Protein AF-0000000087769713 (afdb_homodimer)

Radius of gyration: 34.56 Å; Cα contacts (8 Å, |Δi|>4): 284; chains: 2; bounding box: 115×114×80 Å

pLDDT: mean 79.77, std 23.91, range [32.97, 98.88]

InterPro domains:
  IPR003613 U-box domain [PF04564] (42-109)
  IPR003613 U-box domain [PS51698] (38-117)
  IPR003613 U-box domain [SM00504] (42-110)
  IPR013083 Zinc finger, RING/FYVE/PHD-type [G3DSA:3.30.40.10] (34-114)
  IPR052085 WD repeat, SAM and U-box domain-containing [PTHR46573] (36-109)

Secondary structure (DSSP, 8-state):
------------------------------S-TTS-HHHHHTTB-TTT-SB-SSEEE-TTS-EEEHHHHHHHHHHHHHTT---B-TTT-PBPS----EE-HHHHHHHHHHHHTT---/------------------------------S-TTS-HHHHHTTB-TTT-SB-SSEEE-TTS-EEEHHHHHHHHHHHHHTT---B-TTT-PBPS----EE-HHHHHHHHHHHHTT---

Sequence (234 aa):
MPTTPGLRPVSRPAAAGSSGAAPPASSSSGPPAGLDPALLESLLCPITAEPMQDPVVAADGMTYERAAIEGWIARQRAAGQAPSSPLTGAPLASAVLHPSHLVRSMVASLQAAGLLRMPTTPGLRPVSRPAAAGSSGAAPPASSSSGPPAGLDPALLESLLCPITAEPMQDPVVAADGMTYERAAIEGWIARQRAAGQAPSSPLTGAPLASAVLHPSHLVRSMVASLQAAGLLR

Structure (mmCIF, N/CA/C/O backbone):
data_AF-0000000087769713-model_v1
#
loop_
_entity.id
_entity.type
_entity.pdbx_description
1 polymer 'Voltage-gated ion channel superfamily'
#
loop_
_atom_site.group_PDB
_atom_site.id
_atom_site.type_symbol
_atom_site.label_atom_id
_atom_site.label_alt_id
_atom_site.label_comp_id
_atom_site.label_asym_id
_atom_site.label_entity_id
_atom_site.label_seq_id
_atom_site.pdbx_PDB_ins_code
_atom_site.Cartn_x
_atom_site.Cartn_y
_atom_site.Cartn_z
_atom_site.occupancy
_atom_site.B_iso_or_equiv
_atom_site.auth_seq_id
_atom_site.auth_comp_id
_atom_site.auth_asym_id
_atom_site.auth_atom_id
_atom_site.pdbx_PDB_model_num
ATOM 1 N N . MET A 1 1 ? -73.062 17.766 66.688 1 39.06 1 MET A N 1
ATOM 2 C CA . MET A 1 1 ? -72.562 16.922 65.625 1 39.06 1 MET A CA 1
ATOM 3 C C . MET A 1 1 ? -71.438 17.609 64.812 1 39.06 1 MET A C 1
ATOM 5 O O . MET A 1 1 ? -71.625 18.609 64.188 1 39.06 1 MET A O 1
ATOM 9 N N . PRO A 1 2 ? -70.125 17.578 65.438 1 49.97 2 PRO A N 1
ATOM 10 C CA . PRO A 1 2 ? -69 18.406 65 1 49.97 2 PRO A CA 1
ATOM 11 C C . PRO A 1 2 ? -68.562 18.141 63.594 1 49.97 2 PRO A C 1
ATOM 13 O O . PRO A 1 2 ? -68.625 17 63.125 1 49.97 2 PRO A O 1
ATOM 16 N N . THR A 1 3 ? -68.938 19.078 62.656 1 47.69 3 THR A N 1
ATOM 17 C CA . THR A 1 3 ? -68.562 19.062 61.25 1 47.69 3 THR A CA 1
ATOM 18 C C . THR A 1 3 ? -67.062 18.844 61.062 1 47.69 3 THR A C 1
ATOM 20 O O . THR A 1 3 ? -66.25 19.469 61.781 1 47.69 3 THR A O 1
ATOM 23 N N . THR A 1 4 ? -66.688 17.609 60.719 1 51.38 4 THR A N 1
ATOM 24 C CA . THR A 1 4 ? -65.375 17.062 60.438 1 51.38 4 THR A CA 1
ATOM 25 C C . THR A 1 4 ? -64.625 17.938 59.406 1 51.38 4 THR A C 1
ATOM 27 O O . THR A 1 4 ? -65.125 18.188 58.312 1 51.38 4 THR A O 1
ATOM 30 N N . PRO A 1 5 ? -63.781 18.797 59.938 1 49.5 5 PRO A N 1
ATOM 31 C CA . PRO A 1 5 ? -63.094 19.703 59.031 1 49.5 5 PRO A CA 1
ATOM 32 C C . PRO A 1 5 ? -62.5 18.984 57.812 1 49.5 5 PRO A C 1
ATOM 34 O O . PRO A 1 5 ? -62.156 17.797 57.906 1 49.5 5 PRO A O 1
ATOM 37 N N . GLY A 1 6 ? -62.969 19.219 56.531 1 39.97 6 GLY A N 1
ATOM 38 C CA . GLY A 1 6 ? -62.594 18.703 55.25 1 39.97 6 GLY A CA 1
ATOM 39 C C . GLY A 1 6 ? -61.094 18.781 54.969 1 39.97 6 GLY A C 1
ATOM 40 O O . GLY A 1 6 ? -60.438 19.703 55.438 1 39.97 6 GLY A O 1
ATOM 41 N N . LEU A 1 7 ? -60.438 17.609 54.812 1 47.53 7 LEU A N 1
ATOM 42 C CA . LEU A 1 7 ? -59.031 17.391 54.5 1 47.53 7 LEU A CA 1
ATOM 43 C C . LEU A 1 7 ? -58.625 18.188 53.25 1 47.53 7 LEU A C 1
ATOM 45 O O . LEU A 1 7 ? -59.25 18.031 52.188 1 47.53 7 LEU A O 1
ATOM 49 N N . ARG A 1 8 ? -58.219 19.469 53.5 1 45.22 8 ARG A N 1
ATOM 50 C CA . ARG A 1 8 ? -57.75 20.25 52.344 1 45.22 8 ARG A CA 1
ATOM 51 C C . ARG A 1 8 ? -56.719 19.453 51.531 1 45.22 8 ARG A C 1
ATOM 53 O O . ARG A 1 8 ? -55.781 18.906 52.094 1 45.22 8 ARG A O 1
ATOM 60 N N . PRO A 1 9 ? -56.969 19.094 50.25 1 46.56 9 PRO A N 1
ATOM 61 C CA . PRO A 1 9 ? -56.062 18.328 49.375 1 46.56 9 PRO A CA 1
ATOM 62 C C . PRO A 1 9 ? -54.656 18.953 49.312 1 46.56 9 PRO A C 1
ATOM 64 O O . PRO A 1 9 ? -54.531 20.188 49.281 1 46.56 9 PRO A O 1
ATOM 67 N N . VAL A 1 10 ? -53.625 18.297 49.906 1 44.31 10 VAL A N 1
ATOM 68 C CA . VAL A 1 10 ? -52.219 18.656 49.875 1 44.31 10 VAL A CA 1
ATOM 69 C C . VAL A 1 10 ? -51.75 18.828 48.438 1 44.31 10 VAL A C 1
ATOM 71 O O . VAL A 1 10 ? -52 17.953 47.594 1 44.31 10 VAL A O 1
ATOM 74 N N . SER A 1 11 ? -51.781 20.078 47.906 1 41.56 11 SER A N 1
ATOM 75 C CA . SER A 1 11 ? -51.281 20.391 46.594 1 41.56 11 SER A CA 1
ATOM 76 C C . SER A 1 11 ? -49.906 19.75 46.375 1 41.56 11 SER A C 1
ATOM 78 O O . SER A 1 11 ? -49.031 19.781 47.281 1 41.56 11 SER A O 1
ATOM 80 N N . ARG A 1 12 ? -49.844 18.688 45.531 1 45.66 12 ARG A N 1
ATOM 8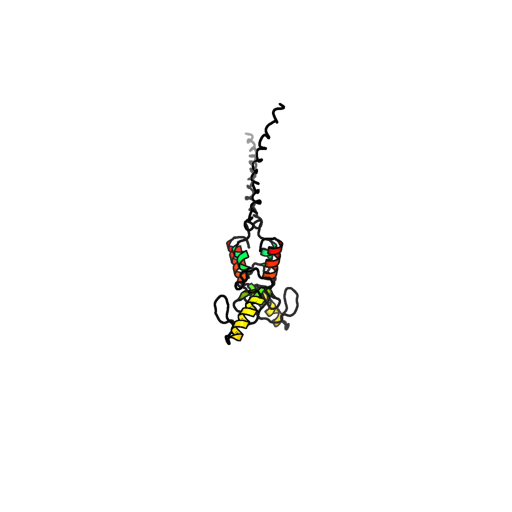1 C CA . ARG A 1 12 ? -48.594 18.031 45.094 1 45.66 12 ARG A CA 1
ATOM 82 C C . ARG A 1 12 ? -47.562 19.047 44.625 1 45.66 12 ARG A C 1
ATOM 84 O O . ARG A 1 12 ? -47.875 19.891 43.781 1 45.66 12 ARG A O 1
ATOM 91 N N . PRO A 1 13 ? -46.406 19.203 45.344 1 44.25 13 PRO A N 1
ATOM 92 C CA . PRO A 1 13 ? -45.344 20.109 44.906 1 44.25 13 PRO A CA 1
ATOM 93 C C . PRO A 1 13 ? -44.938 19.875 43.438 1 44.25 13 PRO A C 1
ATOM 95 O O . PRO A 1 13 ? -45.062 18.75 42.938 1 44.25 13 PRO A O 1
ATOM 98 N N . ALA A 1 14 ? -44.938 20.938 42.594 1 40.56 14 ALA A N 1
ATOM 99 C CA . ALA A 1 14 ? -44.469 21.016 41.188 1 40.56 14 ALA A CA 1
ATOM 100 C C . ALA A 1 14 ? -43.094 20.406 41.062 1 40.56 14 ALA A C 1
ATOM 102 O O . ALA A 1 14 ? -42.219 20.562 41.938 1 40.56 14 ALA A O 1
ATOM 103 N N . ALA A 1 15 ? -42.938 19.266 40.375 1 37.09 15 ALA A N 1
ATOM 104 C CA . ALA A 1 15 ? -41.688 18.594 39.969 1 37.09 15 ALA A CA 1
ATOM 105 C C . ALA A 1 15 ? -40.719 19.562 39.281 1 37.09 15 ALA A C 1
ATOM 107 O O . ALA A 1 15 ? -41.125 20.281 38.375 1 37.09 15 ALA A O 1
ATOM 108 N N . ALA A 1 16 ? -39.781 20.172 40.062 1 38.41 16 ALA A N 1
ATOM 109 C CA . ALA A 1 16 ? -38.688 20.938 39.469 1 38.41 16 ALA A CA 1
ATOM 110 C C . ALA A 1 16 ? -38 20.125 38.375 1 38.41 16 ALA A C 1
ATOM 112 O O . ALA A 1 16 ? -37.781 18.922 38.531 1 38.41 16 ALA A O 1
ATOM 113 N N . GLY A 1 17 ? -38.281 20.312 37.062 1 33.81 17 GLY A N 1
ATOM 114 C CA . GLY A 1 17 ? -37.625 19.812 35.844 1 33.81 17 GLY A CA 1
ATOM 115 C C . GLY A 1 17 ? -36.125 19.953 35.875 1 33.81 17 GLY A C 1
ATOM 116 O O . GLY A 1 17 ? -35.594 21 36.219 1 33.81 17 GLY A O 1
ATOM 117 N N . SER A 1 18 ? -35.312 18.953 36.281 1 35.38 18 SER A N 1
ATOM 118 C CA . SER A 1 18 ? -33.875 18.875 36.188 1 35.38 18 SER A CA 1
ATOM 119 C C . SER A 1 18 ? -33.375 19.281 34.812 1 35.38 18 SER A C 1
ATOM 121 O O . SER A 1 18 ? -33.844 18.734 33.781 1 35.38 18 SER A O 1
ATOM 123 N N . SER A 1 19 ? -33.062 20.578 34.562 1 37.97 19 SER A N 1
ATOM 124 C CA . SER A 1 19 ? -32.312 20.938 33.344 1 37.97 19 SER A CA 1
ATOM 125 C C . SER A 1 19 ? -31.109 20.031 33.156 1 37.97 19 SER A C 1
ATOM 127 O O . SER A 1 19 ? -30.188 20.016 33.969 1 37.97 19 SER A O 1
ATOM 129 N N . GLY A 1 20 ? -31.219 18.781 32.75 1 36.84 20 GLY A N 1
ATOM 130 C CA . GLY A 1 20 ? -30.078 17.984 32.375 1 36.84 20 GLY A CA 1
ATOM 131 C C . GLY A 1 20 ? -29.062 18.734 31.516 1 36.84 20 GLY A C 1
ATOM 132 O O . GLY A 1 20 ? -29.438 19.359 30.516 1 36.84 20 GLY A O 1
ATO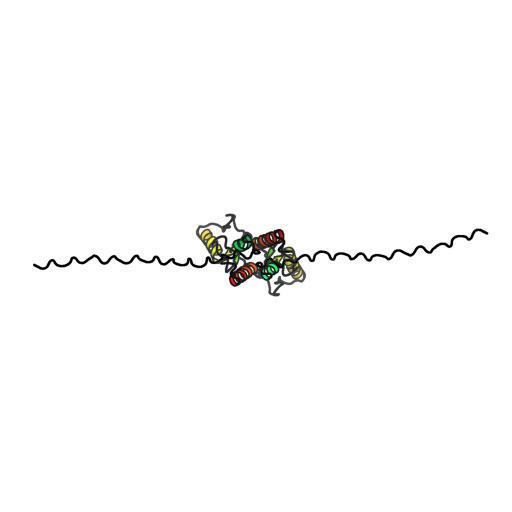M 133 N N . ALA A 1 21 ? -27.953 19.344 32.062 1 39.72 21 ALA A N 1
ATOM 134 C CA . ALA A 1 21 ? -26.812 19.891 31.328 1 39.72 21 ALA A CA 1
ATOM 135 C C . ALA A 1 21 ? -26.438 18.969 30.156 1 39.72 21 ALA A C 1
ATOM 137 O O . ALA A 1 21 ? -26.422 17.75 30.312 1 39.72 21 ALA A O 1
ATOM 138 N N . ALA A 1 22 ? -26.828 19.344 28.875 1 45.12 22 ALA A N 1
ATOM 139 C CA . ALA A 1 22 ? -26.391 18.625 27.688 1 45.12 22 ALA A CA 1
ATOM 140 C C . ALA A 1 22 ? -24.906 18.297 27.766 1 45.12 22 ALA A C 1
ATOM 142 O O . ALA A 1 22 ? -24.141 19.016 28.375 1 45.12 22 ALA A O 1
ATOM 143 N N . PRO A 1 23 ? -24.484 17.016 27.797 1 45.88 23 PRO A N 1
ATOM 144 C CA . PRO A 1 23 ? -23.062 16.719 27.797 1 45.88 23 PRO A CA 1
ATOM 145 C C . PRO A 1 23 ? -22.281 17.625 26.828 1 45.88 23 PRO A C 1
ATOM 147 O O . PRO A 1 23 ? -22.844 18.156 25.875 1 45.88 23 PRO A O 1
ATOM 150 N N . PRO A 1 24 ? -21.156 18.172 27.281 1 41.12 24 PRO A N 1
ATOM 151 C CA . PRO A 1 24 ? -20.375 18.984 26.359 1 41.12 24 PRO A CA 1
ATOM 152 C C . PRO A 1 24 ? -20.25 18.328 24.984 1 41.12 24 PRO A C 1
ATOM 154 O O . PRO A 1 24 ? -20.281 17.109 24.859 1 41.12 24 PRO A O 1
ATOM 157 N N . ALA A 1 25 ? -20.75 18.922 23.906 1 39.75 25 ALA A N 1
ATOM 158 C CA . ALA A 1 25 ? -20.516 18.5 22.531 1 39.75 25 ALA A CA 1
ATOM 159 C C . ALA A 1 25 ? -19.062 18.094 22.328 1 39.75 25 ALA A C 1
ATOM 161 O O . ALA A 1 25 ? -18.141 18.781 22.781 1 39.75 25 ALA A O 1
ATOM 162 N N . SER A 1 26 ? -18.688 16.812 22.422 1 40.09 26 SER A N 1
ATOM 163 C CA . SER A 1 26 ? -17.391 16.391 21.906 1 40.09 26 SER A CA 1
ATOM 164 C C . SER A 1 26 ? -17 17.172 20.656 1 40.09 26 SER A C 1
ATOM 166 O O . SER A 1 26 ? -17.766 17.234 19.688 1 40.09 26 SER A O 1
ATOM 168 N N . SER A 1 27 ? -16.391 18.25 20.828 1 37.28 27 SER A N 1
ATOM 169 C CA . SER A 1 27 ? -15.789 18.891 19.656 1 37.28 27 SER A CA 1
ATOM 170 C C . SER A 1 27 ? -15.289 17.859 18.656 1 37.28 27 SER A C 1
ATOM 172 O O . SER A 1 27 ? -14.398 17.062 18.953 1 37.28 27 SER A O 1
ATOM 174 N N . SER A 1 28 ? -16.172 17.25 17.922 1 39.88 28 SER A N 1
ATOM 175 C CA . SER A 1 28 ? -15.617 16.578 16.75 1 39.88 28 SER A CA 1
ATOM 176 C C . SER A 1 28 ? -14.422 17.328 16.188 1 39.88 28 SER A C 1
ATOM 178 O O . SER A 1 28 ? -14.586 18.375 15.547 1 39.88 28 SER A O 1
ATOM 180 N N . SER A 1 29 ? -13.445 17.562 16.969 1 38.97 29 SER A N 1
ATOM 181 C CA . SER A 1 29 ? -12.281 18.109 16.281 1 38.97 29 SER A CA 1
ATOM 182 C C . SER A 1 29 ? -12.156 17.531 14.875 1 38.97 29 SER A C 1
ATOM 184 O O . SER A 1 29 ? -12.156 16.312 14.695 1 38.97 29 SER A O 1
ATOM 186 N N . GLY A 1 30 ? -12.852 18.031 13.898 1 42.62 30 GLY A N 1
ATOM 187 C CA . GLY A 1 30 ? -12.547 17.672 12.531 1 42.62 30 GLY A CA 1
ATOM 188 C C . GLY A 1 30 ? -11.117 17.203 12.344 1 42.62 30 GLY A C 1
ATOM 189 O O . GLY A 1 30 ? -10.305 17.281 13.266 1 42.62 30 GLY A O 1
ATOM 190 N N . PRO A 1 31 ? -10.938 16.125 11.484 1 48.88 31 PRO A N 1
ATOM 191 C CA . PRO A 1 31 ? -9.547 15.719 11.273 1 48.88 31 PRO A CA 1
ATOM 192 C C . PRO A 1 31 ? -8.578 16.906 11.328 1 48.88 31 PRO A C 1
ATOM 194 O O . PRO A 1 31 ? -8.977 18.047 11.078 1 48.88 31 PRO A O 1
ATOM 197 N N . PRO A 1 32 ? -7.672 16.734 12.125 1 48.84 32 PRO A N 1
ATOM 198 C CA . PRO A 1 32 ? -6.746 17.859 12.094 1 48.84 32 PRO A CA 1
ATOM 199 C C . PRO A 1 32 ? -6.664 18.516 10.711 1 48.84 32 PRO A C 1
ATOM 201 O O . PRO A 1 32 ? -6.891 17.859 9.695 1 48.84 32 PRO A O 1
ATOM 204 N N . ALA A 1 33 ? -6.957 19.781 10.703 1 51.91 33 ALA A N 1
ATOM 205 C CA . ALA A 1 33 ? -7.047 20.656 9.539 1 51.91 33 ALA A CA 1
ATOM 206 C C . ALA A 1 33 ? -6.203 20.125 8.383 1 51.91 33 ALA A C 1
ATOM 208 O O . ALA A 1 33 ? -6.508 20.391 7.215 1 51.91 33 ALA A O 1
ATOM 209 N N . GLY A 1 34 ? -5.188 19.141 8.672 1 55.91 34 GLY A N 1
ATOM 210 C CA . GLY A 1 34 ? -4.285 18.844 7.57 1 55.91 34 GLY A CA 1
ATOM 211 C C . GLY A 1 34 ? -4.469 17.453 7 1 55.91 34 GLY A C 1
ATOM 212 O O . GLY A 1 34 ? -3.908 17.125 5.949 1 55.91 34 GLY A O 1
ATOM 213 N N . LEU A 1 35 ? -5.254 16.656 7.73 1 68.06 35 LEU A N 1
ATOM 214 C CA . LEU A 1 35 ? -5.375 15.336 7.125 1 68.06 35 LEU A CA 1
ATOM 215 C C . LEU A 1 35 ? -6.566 15.273 6.176 1 68.06 35 LEU A C 1
ATOM 217 O O . LEU A 1 35 ? -7.684 15.648 6.551 1 68.06 35 LEU A O 1
ATOM 221 N N . ASP A 1 36 ? -6.277 15.125 5.004 1 74.25 36 ASP A N 1
ATOM 222 C CA . ASP A 1 36 ? -7.309 15.008 3.982 1 74.25 36 ASP A CA 1
ATOM 223 C C . ASP A 1 36 ? -8.25 13.844 4.289 1 74.25 36 ASP A C 1
ATOM 225 O O . ASP A 1 36 ? -7.805 12.703 4.461 1 74.25 36 ASP A O 1
ATOM 229 N N . PRO A 1 37 ? -9.398 14.156 4.594 1 81.12 37 PRO A N 1
ATOM 230 C CA . PRO A 1 37 ? -10.383 13.102 4.836 1 81.12 37 PRO A CA 1
ATOM 231 C C . PRO A 1 37 ? -10.336 12 3.779 1 81.12 37 PRO A C 1
ATOM 233 O O . PRO A 1 37 ? -10.602 10.828 4.086 1 81.12 37 PRO A O 1
ATOM 236 N N . ALA A 1 38 ? -10.078 12.391 2.631 1 84.06 38 ALA A N 1
ATOM 237 C CA . ALA A 1 38 ? -9.984 11.406 1.554 1 84.06 38 ALA A CA 1
ATOM 238 C C . ALA A 1 38 ? -8.867 10.406 1.817 1 84.06 38 ALA A C 1
ATOM 240 O O . ALA A 1 38 ? -8.992 9.227 1.474 1 84.06 38 ALA A O 1
ATOM 241 N N . LEU A 1 39 ? -7.855 10.828 2.418 1 85 39 LEU A N 1
ATOM 242 C CA . LEU A 1 39 ? -6.75 9.938 2.758 1 85 39 LEU A CA 1
ATOM 243 C C . LEU A 1 39 ? -7.172 8.922 3.814 1 85 39 LEU A C 1
ATOM 245 O O . LEU A 1 39 ? -6.883 7.734 3.688 1 85 39 LEU A O 1
ATOM 249 N N . LEU A 1 40 ? -7.879 9.359 4.793 1 89.56 40 LEU A N 1
ATOM 250 C CA . LEU A 1 40 ? -8.344 8.461 5.84 1 89.56 40 LEU A CA 1
ATOM 251 C C . LEU A 1 40 ? -9.312 7.422 5.277 1 89.56 40 LEU A C 1
ATOM 253 O O . LEU A 1 40 ? -9.242 6.242 5.633 1 89.56 40 LEU A O 1
ATOM 257 N N . GLU A 1 41 ? -10.156 7.855 4.422 1 92.25 41 GLU A N 1
ATOM 258 C CA . GLU A 1 41 ? -11.117 6.957 3.799 1 92.25 41 GLU A CA 1
ATOM 259 C C . GLU A 1 41 ? -10.422 5.887 2.967 1 92.25 41 GLU A C 1
ATOM 261 O O . GLU A 1 41 ? -10.898 4.754 2.871 1 92.25 41 GLU A O 1
ATOM 266 N N . SER A 1 42 ? -9.328 6.27 2.367 1 93.56 42 SER A N 1
ATOM 267 C CA . SER A 1 42 ? -8.602 5.34 1.511 1 93.56 42 SER A CA 1
ATOM 268 C C . SER A 1 42 ? -8.016 4.184 2.318 1 93.56 42 SER A C 1
ATOM 270 O O . SER A 1 42 ? -7.633 3.156 1.754 1 93.56 42 SER A O 1
ATOM 272 N N . LEU A 1 43 ? -8.039 4.379 3.646 1 95.88 43 LEU A N 1
ATOM 273 C CA . LEU A 1 43 ? -7.461 3.359 4.508 1 95.88 43 LEU A CA 1
ATOM 274 C C . LEU A 1 43 ? -8.531 2.379 4.988 1 95.88 43 LEU A C 1
ATOM 276 O O . LEU A 1 43 ? -8.227 1.441 5.73 1 95.88 43 LEU A O 1
ATOM 280 N N . LEU A 1 44 ? -9.734 2.58 4.5 1 97.75 44 LEU A N 1
ATOM 281 C CA . LEU A 1 44 ? -10.828 1.663 4.797 1 97.75 44 LEU A CA 1
ATOM 282 C C . LEU A 1 44 ? -10.922 0.566 3.74 1 97.75 44 LEU A C 1
ATOM 284 O O . LEU A 1 44 ? -10.766 0.832 2.547 1 97.75 44 LEU A O 1
ATOM 288 N N . CYS A 1 45 ? -11.133 -0.623 4.227 1 98.44 45 CYS A N 1
ATOM 289 C CA . CYS A 1 45 ? -11.32 -1.755 3.322 1 98.44 45 CYS A CA 1
ATOM 290 C C . CYS A 1 45 ? -12.562 -1.571 2.461 1 98.44 45 CYS A C 1
ATOM 292 O O . CYS A 1 45 ? -13.656 -1.357 2.982 1 98.44 45 CYS A O 1
ATOM 294 N N . PRO A 1 46 ? -12.352 -1.675 1.128 1 97.62 46 PRO A N 1
ATOM 295 C CA . PRO A 1 46 ? -13.508 -1.489 0.245 1 97.62 46 PRO A CA 1
ATOM 296 C C . PRO A 1 46 ? -14.609 -2.523 0.482 1 97.62 46 PRO A C 1
ATOM 298 O O . PRO A 1 46 ? -15.766 -2.295 0.116 1 97.62 46 PRO A O 1
ATOM 301 N N . ILE A 1 47 ? -14.305 -3.662 1.035 1 98.25 47 ILE A N 1
ATOM 302 C CA . ILE A 1 47 ? -15.281 -4.711 1.288 1 98.25 47 ILE A CA 1
ATOM 303 C C . ILE A 1 47 ? -15.969 -4.465 2.629 1 98.25 47 ILE A C 1
ATOM 305 O O . ILE A 1 47 ? -17.203 -4.527 2.723 1 98.25 47 ILE A O 1
ATOM 309 N N . THR A 1 48 ? -15.297 -4.133 3.701 1 98.31 48 THR A N 1
ATOM 310 C CA . THR A 1 48 ? -15.844 -4.082 5.051 1 98.31 48 THR A CA 1
ATOM 311 C C . THR A 1 48 ? -16.156 -2.643 5.453 1 98.31 48 THR A C 1
ATOM 313 O O . THR A 1 48 ? -16.859 -2.406 6.441 1 98.31 48 THR A O 1
ATOM 316 N N . ALA A 1 49 ? -15.539 -1.668 4.828 1 97.75 49 ALA A N 1
ATOM 317 C CA . ALA A 1 49 ? -15.648 -0.243 5.129 1 97.75 49 ALA A CA 1
ATOM 318 C C . ALA A 1 49 ? -15.047 0.081 6.492 1 97.75 49 ALA A C 1
ATOM 320 O O . ALA A 1 49 ? -15.445 1.048 7.145 1 97.75 49 ALA A O 1
ATOM 321 N N . GLU A 1 50 ? -14.109 -0.725 6.941 1 98.06 50 GLU A N 1
ATOM 322 C CA . GLU A 1 50 ? -13.383 -0.529 8.195 1 98.06 50 GLU A CA 1
ATOM 323 C C . GLU A 1 50 ? -11.883 -0.374 7.945 1 98.06 50 GLU A C 1
ATOM 325 O O . GLU A 1 50 ? -11.375 -0.796 6.902 1 98.06 50 GLU A O 1
ATOM 330 N N . PRO A 1 51 ? -11.164 0.295 8.883 1 98.06 51 PRO A N 1
ATOM 331 C CA . PRO A 1 51 ? -9.711 0.386 8.727 1 98.06 51 PRO A CA 1
ATOM 332 C C . PRO A 1 51 ? -9.047 -0.981 8.594 1 98.06 51 PRO A C 1
ATOM 334 O O . PRO A 1 51 ? -9.398 -1.917 9.312 1 98.06 51 PRO A O 1
ATOM 337 N N . MET A 1 52 ? -8.102 -1.04 7.691 1 98.38 52 MET A N 1
ATOM 338 C CA . MET A 1 52 ? -7.469 -2.326 7.41 1 98.38 52 MET A CA 1
ATOM 339 C C . MET A 1 52 ? -6.395 -2.643 8.445 1 98.38 52 MET A C 1
ATOM 341 O O . MET A 1 52 ? -5.383 -1.943 8.531 1 98.38 52 MET A O 1
ATOM 345 N N . GLN A 1 53 ? -6.559 -3.756 9.188 1 98.31 53 GLN A N 1
ATOM 346 C CA . GLN A 1 53 ? -5.598 -4.164 10.203 1 98.31 53 GLN A CA 1
ATOM 347 C C . GLN A 1 53 ? -4.523 -5.074 9.617 1 98.31 53 GLN A C 1
ATOM 349 O O . GLN A 1 53 ? -3.387 -5.082 10.086 1 98.31 53 GLN A O 1
ATOM 354 N N . ASP A 1 54 ? -4.891 -5.848 8.672 1 98.69 54 ASP A N 1
ATOM 355 C CA . ASP A 1 54 ? -3.992 -6.723 7.926 1 98.69 54 ASP A CA 1
ATOM 356 C C . ASP A 1 54 ? -4.145 -6.512 6.422 1 98.69 54 ASP A C 1
ATOM 358 O O . ASP A 1 54 ? -4.648 -7.387 5.715 1 98.69 54 ASP A O 1
ATOM 362 N N . PRO A 1 55 ? -3.652 -5.34 5.957 1 98.56 55 PRO A N 1
ATOM 363 C CA . PRO A 1 55 ? -3.85 -4.977 4.551 1 98.56 55 PRO A CA 1
ATOM 364 C C . PRO A 1 55 ? -3.033 -5.848 3.598 1 98.56 55 PRO A C 1
ATOM 366 O O . PRO A 1 55 ? -1.872 -6.156 3.877 1 98.56 55 PRO A O 1
ATOM 369 N N . VAL A 1 56 ? -3.691 -6.207 2.494 1 98.25 56 VAL A N 1
ATOM 370 C CA . VAL A 1 56 ? -3.037 -6.945 1.418 1 98.25 56 VAL A CA 1
ATOM 371 C C . VAL A 1 56 ? -3.398 -6.324 0.071 1 98.25 56 VAL A C 1
ATOM 373 O O . VAL A 1 56 ? -4.465 -5.727 -0.079 1 98.25 56 VAL A O 1
ATOM 376 N N . VAL A 1 57 ? -2.465 -6.406 -0.84 1 97.25 57 VAL A N 1
ATOM 377 C CA . VAL A 1 57 ? -2.701 -5.965 -2.209 1 97.25 57 VAL A CA 1
ATOM 378 C C . VAL A 1 57 ? -3.027 -7.168 -3.092 1 97.25 57 VAL A C 1
ATOM 380 O O . VAL A 1 57 ? -2.299 -8.164 -3.09 1 97.25 57 VAL A O 1
ATOM 383 N N . ALA A 1 58 ? -4.129 -7.078 -3.807 1 96.69 58 ALA A N 1
ATOM 384 C CA . ALA A 1 58 ? -4.543 -8.133 -4.727 1 96.69 58 ALA A CA 1
ATOM 385 C C . ALA A 1 58 ? -4.074 -7.836 -6.148 1 96.69 58 ALA A C 1
ATOM 387 O O . ALA A 1 58 ? -3.408 -6.828 -6.391 1 96.69 58 ALA A O 1
ATOM 388 N N . ALA A 1 59 ? -4.422 -8.727 -7.035 1 94.62 59 ALA A N 1
ATOM 389 C CA . ALA A 1 59 ? -3.914 -8.648 -8.398 1 94.62 59 ALA A CA 1
ATOM 390 C C . ALA A 1 59 ? -4.449 -7.414 -9.117 1 94.62 59 ALA A C 1
ATOM 392 O O . ALA A 1 59 ? -3.854 -6.949 -10.094 1 94.62 59 ALA A O 1
ATOM 393 N N . ASP A 1 60 ? -5.543 -6.875 -8.719 1 94.75 60 ASP A N 1
ATOM 394 C CA . ASP A 1 60 ? -6.09 -5.672 -9.344 1 94.75 60 ASP A CA 1
ATOM 395 C C . ASP A 1 60 ? -5.363 -4.422 -8.852 1 94.75 60 ASP A C 1
ATOM 397 O O . ASP A 1 60 ? -5.715 -3.305 -9.234 1 94.75 60 ASP A O 1
ATOM 401 N N . GLY A 1 61 ? -4.418 -4.582 -7.906 1 95.44 61 GLY A N 1
ATOM 402 C CA . GLY A 1 61 ? -3.645 -3.459 -7.395 1 95.44 61 GLY A CA 1
ATOM 403 C C . GLY A 1 61 ? -4.32 -2.746 -6.238 1 95.44 61 GLY A C 1
ATOM 404 O O . GLY A 1 61 ? -3.77 -1.798 -5.68 1 95.44 61 GLY A O 1
ATOM 405 N N . MET A 1 62 ? -5.457 -3.252 -5.879 1 97 62 MET A N 1
ATOM 406 C CA . MET A 1 62 ? -6.215 -2.643 -4.793 1 97 62 MET A CA 1
ATOM 407 C C . MET A 1 62 ? -5.859 -3.287 -3.455 1 97 62 MET A C 1
ATOM 409 O O . MET A 1 62 ? -5.355 -4.41 -3.416 1 97 62 MET A O 1
ATOM 413 N N . THR A 1 63 ? -6.109 -2.518 -2.424 1 97.94 63 THR A N 1
ATOM 414 C CA . THR A 1 63 ? -5.781 -2.98 -1.079 1 97.94 63 THR A CA 1
ATOM 415 C C . THR A 1 63 ? -7.043 -3.365 -0.316 1 97.94 63 THR A C 1
ATOM 417 O O . THR A 1 63 ? -8.047 -2.652 -0.367 1 97.94 63 THR A O 1
ATOM 420 N N . TYR A 1 64 ? -6.938 -4.512 0.419 1 98.44 64 TYR A N 1
ATOM 421 C CA . TYR A 1 64 ? -8.062 -5.059 1.164 1 98.44 64 TYR A CA 1
ATOM 422 C C . TYR A 1 64 ? -7.625 -5.547 2.539 1 98.44 64 TYR A C 1
ATOM 424 O O . TYR A 1 64 ? -6.441 -5.816 2.76 1 98.44 64 TYR A O 1
ATOM 432 N N . GLU A 1 65 ? -8.586 -5.637 3.357 1 98.81 65 GLU A N 1
ATOM 433 C CA . GLU A 1 65 ? -8.414 -6.5 4.52 1 98.81 65 GLU A CA 1
ATOM 434 C C . GLU A 1 65 ? -8.242 -7.961 4.102 1 98.81 65 GLU A C 1
ATOM 436 O O . GLU A 1 65 ? -9.031 -8.484 3.32 1 98.81 65 GLU A O 1
ATOM 441 N N . ARG A 1 66 ? -7.285 -8.594 4.668 1 98.75 66 ARG A N 1
ATOM 442 C CA . ARG A 1 66 ? -6.926 -9.938 4.23 1 98.75 66 ARG A CA 1
ATOM 443 C C . ARG A 1 66 ? -8.117 -10.883 4.344 1 98.75 66 ARG A C 1
ATOM 445 O O . ARG A 1 66 ? -8.5 -11.523 3.363 1 98.75 66 ARG A O 1
ATOM 452 N N . ALA A 1 67 ? -8.695 -10.953 5.477 1 98.88 67 ALA A N 1
ATOM 453 C CA . ALA A 1 67 ? -9.789 -11.898 5.711 1 98.88 67 ALA A CA 1
ATOM 454 C C . ALA A 1 67 ? -10.953 -11.625 4.762 1 98.88 67 ALA A C 1
ATOM 456 O O . ALA A 1 67 ? -11.602 -12.562 4.289 1 98.88 67 ALA A O 1
ATOM 457 N N . ALA A 1 68 ? -11.172 -10.383 4.48 1 98.88 68 ALA A N 1
ATOM 458 C CA . ALA A 1 68 ? -12.305 -10 3.645 1 98.88 68 ALA A CA 1
ATOM 459 C C . ALA A 1 68 ? -12.102 -10.453 2.201 1 98.88 68 ALA A C 1
ATOM 461 O O . ALA A 1 68 ? -12.992 -11.055 1.601 1 98.88 68 ALA A O 1
ATOM 462 N N . ILE A 1 69 ? -10.938 -10.188 1.621 1 98.69 69 ILE A N 1
ATOM 463 C CA . ILE A 1 69 ? -10.695 -10.555 0.229 1 98.69 69 ILE A CA 1
ATOM 464 C C . ILE A 1 69 ? -10.57 -12.07 0.107 1 98.69 69 ILE A C 1
ATOM 466 O O . ILE A 1 69 ? -10.992 -12.656 -0.894 1 98.69 69 ILE A O 1
ATOM 470 N N . GLU A 1 70 ? -9.961 -12.688 1.084 1 98.69 70 GLU A N 1
ATOM 471 C CA . GLU A 1 70 ? -9.906 -14.148 1.083 1 98.69 70 GLU A CA 1
ATOM 472 C C . GLU A 1 70 ? -11.305 -14.75 1.092 1 98.69 70 GLU A C 1
ATOM 474 O O . GLU A 1 70 ? -11.57 -15.719 0.373 1 98.69 70 GLU A O 1
ATOM 479 N N . GLY A 1 71 ? -12.164 -14.195 1.939 1 98.62 71 GLY A N 1
ATOM 480 C CA . GLY A 1 71 ? -13.547 -14.648 1.956 1 98.62 71 GLY A CA 1
ATOM 481 C C . GLY A 1 71 ? -14.258 -14.445 0.631 1 98.62 71 GLY A C 1
ATOM 482 O O . GLY A 1 71 ? -14.992 -15.32 0.172 1 98.62 71 GLY A O 1
ATOM 483 N N . TRP A 1 72 ? -14.039 -13.266 0.131 1 98.5 72 TRP A N 1
ATOM 484 C CA . TRP A 1 72 ? -14.633 -12.945 -1.162 1 98.5 72 TRP A CA 1
ATOM 485 C C . TRP A 1 72 ? -14.234 -13.969 -2.217 1 98.5 72 TRP A C 1
ATOM 487 O O . TRP A 1 72 ? -15.086 -14.531 -2.904 1 98.5 72 TRP A O 1
ATOM 497 N N . ILE A 1 73 ? -12.961 -14.273 -2.361 1 98.19 73 ILE A N 1
ATOM 498 C CA . ILE A 1 73 ? -12.414 -15.203 -3.344 1 98.19 73 ILE A CA 1
ATOM 499 C C . ILE A 1 73 ? -12.938 -16.609 -3.078 1 98.19 73 ILE A C 1
ATOM 501 O O . ILE A 1 73 ? -13.305 -17.328 -4.012 1 98.19 73 ILE A O 1
ATOM 505 N N . ALA A 1 74 ? -12.984 -16.922 -1.853 1 98.12 74 ALA A N 1
ATOM 506 C CA . ALA A 1 74 ? -13.469 -18.25 -1.474 1 98.12 74 ALA A CA 1
ATOM 507 C C . ALA A 1 74 ? -14.914 -18.453 -1.912 1 98.12 74 ALA A C 1
ATOM 509 O O . ALA A 1 74 ? -15.281 -19.531 -2.385 1 98.12 74 ALA A O 1
ATOM 510 N N . ARG A 1 75 ? -15.688 -17.5 -1.69 1 97.81 75 ARG A N 1
ATOM 511 C CA . ARG A 1 75 ? -17.094 -17.562 -2.092 1 97.81 75 ARG A CA 1
ATOM 512 C C . ARG A 1 75 ? -17.219 -17.766 -3.598 1 97.81 75 ARG A C 1
ATOM 514 O O . ARG A 1 75 ? -18.047 -18.547 -4.059 1 97.81 75 ARG A O 1
ATOM 521 N N . GLN A 1 76 ? -16.438 -17.078 -4.348 1 97.06 76 GLN A N 1
ATOM 522 C CA . GLN A 1 76 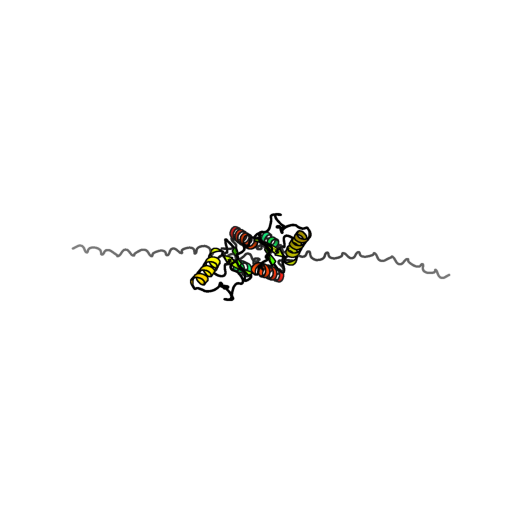? -16.438 -17.219 -5.801 1 97.06 76 GLN A CA 1
ATOM 523 C C . GLN A 1 76 ? -16.031 -18.625 -6.215 1 97.06 76 GLN A C 1
ATOM 525 O O . GLN A 1 76 ? -16.703 -19.25 -7.059 1 97.06 76 GLN A O 1
ATOM 530 N N . ARG A 1 77 ? -15.016 -19.109 -5.629 1 96.81 77 ARG A N 1
ATOM 531 C CA . ARG A 1 77 ? -14.539 -20.453 -5.938 1 96.81 77 ARG A CA 1
ATOM 532 C C . ARG A 1 77 ? -15.609 -21.5 -5.621 1 96.81 77 ARG A C 1
ATOM 534 O O . ARG A 1 77 ? -15.828 -22.422 -6.406 1 96.81 77 ARG A O 1
ATOM 541 N N . ALA A 1 78 ? -16.219 -21.359 -4.531 1 97.75 78 ALA A N 1
ATOM 542 C CA . ALA A 1 78 ? -17.266 -22.297 -4.109 1 97.75 78 ALA A CA 1
ATOM 543 C C . ALA A 1 78 ? -18.422 -22.297 -5.105 1 97.75 78 ALA A C 1
ATOM 545 O O . ALA A 1 78 ? -19.094 -23.328 -5.285 1 97.75 78 ALA A O 1
ATOM 546 N N . ALA A 1 79 ? -18.578 -21.219 -5.715 1 97.5 79 ALA A N 1
ATOM 547 C CA . ALA A 1 79 ? -19.641 -21.094 -6.699 1 97.5 79 ALA A CA 1
ATOM 548 C C . ALA A 1 79 ? -19.156 -21.5 -8.086 1 97.5 79 ALA A C 1
ATOM 550 O O . ALA A 1 79 ? -19.875 -21.328 -9.078 1 97.5 79 ALA A O 1
ATOM 551 N N . GLY A 1 80 ? -17.969 -21.938 -8.227 1 96.88 80 GLY A N 1
ATOM 552 C CA . GLY A 1 80 ? -17.422 -22.391 -9.492 1 96.88 80 GLY A CA 1
ATOM 553 C C . GLY A 1 80 ? -16.938 -21.25 -10.375 1 96.88 80 GLY A C 1
ATOM 554 O O . GLY A 1 80 ? -16.812 -21.406 -11.594 1 96.88 80 GLY A O 1
ATOM 555 N N . GLN A 1 81 ? -16.75 -20.156 -9.789 1 96.44 81 GLN A N 1
ATOM 556 C CA . GLN A 1 81 ? -16.344 -18.969 -10.531 1 96.44 81 GLN A CA 1
ATOM 557 C C . GLN A 1 81 ? -14.867 -18.656 -10.312 1 96.44 81 GLN A C 1
ATOM 559 O O . GLN A 1 81 ? -14.312 -18.984 -9.258 1 96.44 81 GLN A O 1
ATOM 564 N N . ALA A 1 82 ? -14.289 -18.047 -11.273 1 96.25 82 ALA A N 1
ATOM 565 C CA . ALA A 1 82 ? -12.922 -17.562 -11.133 1 96.25 82 ALA A CA 1
ATOM 566 C C . ALA A 1 82 ? -12.883 -16.297 -10.266 1 96.25 82 ALA A C 1
ATOM 568 O O . ALA A 1 82 ? -13.828 -15.508 -10.266 1 96.25 82 ALA A O 1
ATOM 569 N N . PRO A 1 83 ? -11.867 -16.109 -9.617 1 96.69 83 PRO A N 1
ATOM 570 C CA . PRO A 1 83 ? -11.758 -14.914 -8.781 1 96.69 83 PRO A CA 1
ATOM 571 C C . PRO A 1 83 ? -11.875 -13.617 -9.578 1 96.69 83 PRO A C 1
ATOM 573 O O . PRO A 1 83 ? -11.328 -13.523 -10.68 1 96.69 83 PRO A O 1
ATOM 576 N N . SER A 1 84 ? -12.617 -12.664 -8.977 1 97.69 84 SER A N 1
ATOM 577 C CA . SER A 1 84 ? -12.781 -11.344 -9.57 1 97.69 84 SER A CA 1
ATOM 578 C C . SER A 1 84 ? -12.617 -10.242 -8.531 1 97.69 84 SER A C 1
ATOM 580 O O . SER A 1 84 ? -12.734 -10.5 -7.328 1 97.69 84 SER A O 1
ATOM 582 N N . SER A 1 85 ? -12.375 -9.117 -9.078 1 97.88 85 SER A N 1
ATOM 583 C CA . SER A 1 85 ? -12.266 -7.965 -8.195 1 97.88 85 SER A CA 1
ATOM 584 C C . SER A 1 85 ? -13.617 -7.594 -7.602 1 97.88 85 SER A C 1
ATOM 586 O O . SER A 1 85 ? -14.602 -7.438 -8.328 1 97.88 85 SER A O 1
ATOM 588 N N . PRO A 1 86 ? -13.648 -7.332 -6.266 1 97.56 86 PRO A N 1
ATOM 589 C CA . PRO A 1 86 ? -14.906 -6.879 -5.68 1 97.56 86 PRO A CA 1
ATOM 590 C C . PRO A 1 86 ? -15.273 -5.453 -6.086 1 97.56 86 PRO A C 1
ATOM 592 O O . PRO A 1 86 ? -16.422 -5.043 -5.945 1 97.56 86 PRO A O 1
ATOM 595 N N . LEU A 1 87 ? -14.328 -4.734 -6.531 1 95.75 87 LEU A N 1
ATOM 596 C CA . LEU A 1 87 ? -14.547 -3.324 -6.848 1 95.75 87 LEU A CA 1
ATOM 597 C C . LEU A 1 87 ? -15.047 -3.158 -8.281 1 95.75 87 LEU A C 1
ATOM 599 O O . LEU A 1 87 ? -15.938 -2.344 -8.539 1 95.75 87 LEU A O 1
ATOM 603 N N . THR A 1 88 ? -14.492 -3.939 -9.125 1 95.06 88 THR A N 1
ATOM 604 C CA . THR A 1 88 ? -14.773 -3.699 -10.539 1 95.06 88 THR A CA 1
ATOM 60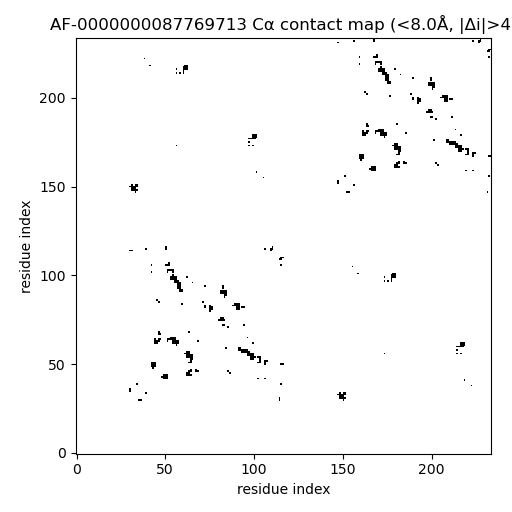5 C C . THR A 1 88 ? -15.547 -4.867 -11.148 1 95.06 88 THR A C 1
ATOM 607 O O . THR A 1 88 ? -16.125 -4.742 -12.227 1 95.06 88 THR A O 1
ATOM 610 N N . GLY A 1 89 ? -15.383 -6.09 -10.5 1 96.06 89 GLY A N 1
ATOM 611 C CA . GLY A 1 89 ? -16 -7.285 -11.055 1 96.06 89 GLY A CA 1
ATOM 612 C C . GLY A 1 89 ? -15.148 -7.957 -12.117 1 96.06 89 GLY A C 1
ATOM 613 O O . GLY A 1 89 ? -15.516 -9.023 -12.625 1 96.06 89 GLY A O 1
ATOM 614 N N . ALA A 1 90 ? -14.031 -7.387 -12.477 1 97 90 ALA A N 1
ATOM 615 C CA . ALA A 1 90 ? -13.148 -7.949 -13.5 1 97 90 ALA A CA 1
ATOM 616 C C . ALA A 1 90 ? -12.375 -9.148 -12.961 1 97 90 ALA A C 1
ATOM 618 O O . ALA A 1 90 ? -12.07 -9.211 -11.766 1 97 90 ALA A O 1
ATOM 619 N N . PRO A 1 91 ? -12.016 -10.062 -13.789 1 97.06 91 PRO A N 1
ATOM 620 C CA . PRO A 1 91 ? -11.219 -11.211 -13.344 1 97.06 91 PRO A CA 1
ATOM 621 C C . PRO A 1 91 ? -9.875 -10.789 -12.75 1 97.06 91 PRO A C 1
ATOM 623 O O . PRO A 1 91 ? -9.242 -9.852 -13.242 1 97.06 91 PRO A O 1
ATOM 626 N N . LEU A 1 92 ? -9.523 -11.453 -11.711 1 96.69 92 LEU A N 1
ATOM 627 C CA . LEU A 1 92 ? -8.188 -11.273 -11.164 1 96.69 92 LEU A CA 1
ATOM 628 C C . LEU A 1 92 ? -7.18 -12.164 -11.883 1 96.69 92 LEU A C 1
ATOM 630 O O . LEU A 1 92 ? -7.438 -13.344 -12.109 1 96.69 92 LEU A O 1
ATOM 634 N N . ALA A 1 93 ? -6.051 -11.609 -12.188 1 94 93 ALA A N 1
ATOM 635 C CA . ALA A 1 93 ? -5.016 -12.375 -12.875 1 94 93 ALA A CA 1
ATOM 636 C C . ALA A 1 93 ? -4.477 -13.484 -11.977 1 94 93 ALA A C 1
ATOM 638 O O . ALA A 1 93 ? -3.975 -14.5 -12.469 1 94 93 ALA A O 1
ATOM 639 N N . SER A 1 94 ? -4.57 -13.258 -10.688 1 93.06 94 SER A N 1
ATOM 640 C CA . SER A 1 94 ? -4.109 -14.242 -9.711 1 93.06 94 SER A CA 1
ATOM 641 C C . SER A 1 94 ? -4.805 -14.055 -8.367 1 93.06 94 SER A C 1
ATOM 643 O O . SER A 1 94 ? -5.324 -12.977 -8.078 1 93.06 94 SER A O 1
ATOM 645 N N . ALA A 1 95 ? -4.773 -15.164 -7.602 1 93.62 95 ALA A N 1
ATOM 646 C CA . ALA A 1 95 ? -5.367 -15.102 -6.266 1 93.62 95 ALA A CA 1
ATOM 647 C C . ALA A 1 95 ? -4.305 -14.836 -5.207 1 93.62 95 ALA A C 1
ATOM 649 O O . ALA A 1 95 ? -4.582 -14.906 -4.008 1 93.62 95 ALA A O 1
ATOM 650 N N . VAL A 1 96 ? -3.129 -14.477 -5.711 1 91.88 96 VAL A N 1
ATOM 651 C CA . VAL A 1 96 ? -2.035 -14.219 -4.781 1 91.88 96 VAL A CA 1
ATOM 652 C C . VAL A 1 96 ? -2.238 -12.859 -4.113 1 91.88 96 VAL A C 1
ATOM 654 O O . VAL A 1 96 ? -2.602 -11.883 -4.773 1 91.88 96 VAL A O 1
ATOM 657 N N . LEU A 1 97 ? -2.07 -12.922 -2.764 1 95.5 97 LEU A N 1
ATOM 658 C CA . LEU A 1 97 ? -2.209 -11.719 -1.952 1 95.5 97 LEU A CA 1
ATOM 659 C C . LEU A 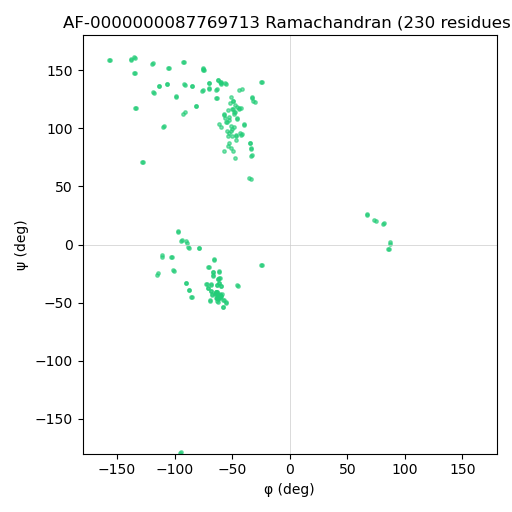1 97 ? -0.875 -11.328 -1.326 1 95.5 97 LEU A C 1
ATOM 661 O O . LEU A 1 97 ? -0.163 -12.18 -0.789 1 95.5 97 LEU A O 1
ATOM 665 N N . HIS A 1 98 ? -0.608 -10.016 -1.384 1 94.12 98 HIS A N 1
ATOM 666 C CA . HIS A 1 98 ? 0.67 -9.531 -0.869 1 94.12 98 HIS A CA 1
ATOM 667 C C . HIS A 1 98 ? 0.468 -8.562 0.289 1 94.12 98 HIS A C 1
ATOM 669 O O . HIS A 1 98 ? -0.286 -7.594 0.167 1 94.12 98 HIS A O 1
ATOM 675 N N . PRO A 1 99 ? 1.218 -8.867 1.312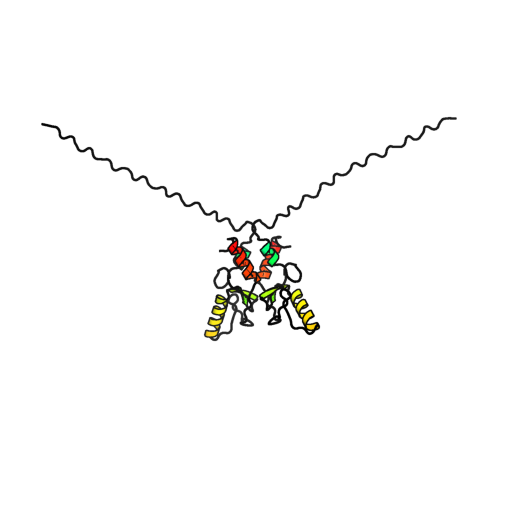 1 96.38 99 PRO A N 1
ATOM 676 C CA . PRO A 1 99 ? 1.1 -7.934 2.434 1 96.38 99 PRO A CA 1
ATOM 677 C C . PRO A 1 99 ? 1.552 -6.52 2.07 1 96.38 99 PRO A C 1
ATOM 679 O O . PRO A 1 99 ? 2.471 -6.352 1.265 1 96.38 99 PRO A O 1
ATOM 682 N N . SER A 1 100 ? 0.799 -5.531 2.613 1 96.94 100 SER A N 1
ATOM 683 C CA . SER A 1 100 ? 1.206 -4.141 2.455 1 96.94 100 SER A CA 1
ATOM 684 C C . SER A 1 100 ? 1.677 -3.549 3.779 1 96.94 100 SER A C 1
ATOM 686 O O . SER A 1 100 ? 0.871 -3.027 4.555 1 96.94 100 SER A O 1
ATOM 688 N N . HIS A 1 101 ? 2.982 -3.459 3.955 1 96.31 101 HIS A N 1
ATOM 689 C CA . HIS A 1 101 ? 3.525 -2.984 5.223 1 96.31 101 HIS A CA 1
ATOM 690 C C . HIS A 1 101 ? 3.303 -1.486 5.391 1 96.31 101 HIS A C 1
ATOM 692 O O . HIS A 1 101 ? 3.074 -1.01 6.508 1 96.31 101 HIS A O 1
ATOM 698 N N . LEU A 1 102 ? 3.354 -0.795 4.316 1 96.19 102 LEU A N 1
ATOM 699 C CA . LEU A 1 102 ? 3.154 0.648 4.379 1 96.19 102 LEU A CA 1
ATOM 700 C C . LEU A 1 102 ? 1.761 0.983 4.898 1 96.19 102 LEU A C 1
ATOM 702 O O . LEU A 1 102 ? 1.615 1.776 5.828 1 96.19 102 LEU A O 1
ATOM 706 N N . VAL A 1 103 ? 0.783 0.381 4.355 1 96.81 103 VAL A N 1
ATOM 707 C CA . VAL A 1 103 ? -0.599 0.646 4.742 1 96.81 103 VAL A CA 1
ATOM 708 C C . VAL A 1 103 ? -0.818 0.228 6.195 1 96.81 103 VAL A C 1
ATOM 710 O O . VAL A 1 103 ? -1.446 0.955 6.969 1 96.81 103 VAL A O 1
ATOM 713 N N . ARG A 1 104 ? -0.297 -0.888 6.539 1 97.06 104 ARG A N 1
ATOM 714 C CA . ARG A 1 104 ? -0.413 -1.351 7.918 1 97.06 104 ARG A CA 1
ATOM 715 C C . ARG A 1 104 ? 0.169 -0.328 8.891 1 97.06 104 ARG A C 1
ATOM 717 O O . ARG A 1 104 ? -0.456 0.002 9.898 1 97.06 104 ARG A O 1
ATOM 724 N N . SER A 1 105 ? 1.312 0.13 8.594 1 95 105 SER A N 1
ATOM 725 C CA . SER A 1 105 ? 1.984 1.103 9.453 1 95 105 SER A CA 1
ATOM 726 C C . SER A 1 105 ? 1.191 2.402 9.539 1 95 105 SER A C 1
ATOM 728 O O . SER A 1 105 ? 1.086 2.998 10.609 1 95 105 SER A O 1
ATOM 730 N N . MET A 1 106 ? 0.657 2.828 8.422 1 93.25 106 MET A N 1
ATOM 731 C CA . MET A 1 106 ? -0.128 4.059 8.383 1 93.25 106 MET A CA 1
ATOM 732 C C . MET A 1 106 ? -1.372 3.936 9.258 1 93.25 106 MET A C 1
ATOM 734 O O . MET A 1 106 ? -1.67 4.832 10.055 1 93.25 106 MET A O 1
ATOM 738 N N . VAL A 1 107 ? -2.062 2.83 9.133 1 95.19 107 VAL A N 1
ATOM 739 C CA . VAL A 1 107 ? -3.281 2.596 9.906 1 95.19 107 VAL A CA 1
ATOM 740 C C . VAL A 1 107 ? -2.957 2.572 11.398 1 95.19 107 VAL A C 1
ATOM 742 O O . VAL A 1 107 ? -3.621 3.24 12.195 1 95.19 107 VAL A O 1
ATOM 745 N N . ALA A 1 108 ? -1.942 1.912 11.703 1 94.12 108 ALA A N 1
ATOM 746 C CA . ALA A 1 108 ? -1.532 1.813 13.102 1 94.12 108 ALA A CA 1
ATOM 747 C C . ALA A 1 108 ? -1.18 3.186 13.672 1 94.12 108 ALA A C 1
ATOM 749 O O . ALA A 1 108 ? -1.596 3.533 14.781 1 94.12 108 ALA A O 1
ATOM 750 N N . SER A 1 109 ? -0.46 3.938 12.977 1 90.81 109 SER A N 1
ATOM 751 C CA . SER A 1 109 ? -0.022 5.258 13.422 1 90.81 109 SER A CA 1
ATOM 752 C C . SER A 1 109 ? -1.207 6.199 13.609 1 90.81 109 SER A C 1
ATOM 754 O O . SER A 1 109 ? -1.285 6.914 14.609 1 90.81 109 SER A O 1
ATOM 756 N N . LEU A 1 110 ? -2.049 6.184 12.641 1 90 110 LEU A N 1
ATOM 757 C CA . LEU A 1 110 ? -3.191 7.09 12.688 1 90 110 LEU A CA 1
ATOM 758 C C . LEU A 1 110 ? -4.156 6.691 13.797 1 90 110 LEU A C 1
ATOM 760 O O . LEU A 1 110 ? -4.766 7.559 14.438 1 90 110 LEU A O 1
ATOM 764 N N . GLN A 1 111 ? -4.277 5.41 14.039 1 92 111 GLN A N 1
ATOM 765 C CA . GLN A 1 111 ? -5.113 4.957 15.141 1 92 111 GLN A CA 1
ATOM 766 C C . GLN A 1 111 ? -4.504 5.34 16.484 1 92 111 GLN A C 1
ATOM 768 O O . GLN A 1 111 ? -5.219 5.762 17.406 1 92 111 GLN A O 1
ATOM 773 N N . ALA A 1 112 ? -3.219 5.199 16.547 1 90.69 112 ALA A N 1
ATOM 774 C CA . ALA A 1 112 ? -2.516 5.578 17.766 1 90.69 112 ALA A CA 1
ATOM 775 C C . ALA A 1 112 ? -2.666 7.074 18.047 1 90.69 112 ALA A C 1
ATOM 777 O O . ALA A 1 112 ? -2.719 7.492 19.203 1 90.69 112 ALA A O 1
ATOM 778 N N . ALA A 1 113 ? -2.812 7.879 17 1 85.75 113 ALA A N 1
ATOM 779 C CA . ALA A 1 113 ? -2.955 9.328 17.109 1 85.75 113 ALA A CA 1
ATOM 780 C C . ALA A 1 113 ? -4.418 9.719 17.281 1 85.75 113 ALA A C 1
ATOM 782 O O . ALA A 1 113 ? -4.734 10.898 17.453 1 85.75 113 ALA A O 1
ATOM 783 N N . GLY A 1 114 ? -5.332 8.688 17.266 1 87.56 114 GLY A N 1
ATOM 784 C CA . GLY A 1 114 ? -6.75 8.969 17.406 1 87.56 114 GLY A CA 1
ATOM 785 C C . GLY A 1 114 ? -7.367 9.594 16.172 1 87.56 114 GLY A C 1
ATOM 786 O O . GLY A 1 114 ? -8.414 10.234 16.25 1 87.56 114 GLY A O 1
ATOM 787 N N . LEU A 1 115 ? -6.746 9.445 14.992 1 86 115 LEU A N 1
ATOM 788 C CA . LEU A 1 115 ? -7.188 10.109 13.773 1 86 115 LEU A CA 1
ATOM 789 C C . LEU A 1 115 ? -7.934 9.141 12.859 1 86 115 LEU A C 1
ATOM 791 O O . LEU A 1 115 ? -8.523 9.555 11.859 1 86 115 LEU A O 1
ATOM 795 N N . LEU A 1 116 ? -7.871 7.941 13.18 1 88.19 116 LEU A N 1
ATOM 796 C CA . LEU A 1 116 ? -8.562 6.883 12.445 1 88.19 116 LEU A CA 1
ATOM 797 C C . LEU A 1 116 ? -9.273 5.934 13.406 1 88.19 116 LEU A C 1
ATOM 799 O O . LEU A 1 116 ? -8.648 5.379 14.312 1 88.19 116 LEU A O 1
ATOM 803 N N . ARG A 1 117 ? -10.602 5.934 13.227 1 85.25 117 ARG A N 1
ATOM 804 C CA . ARG A 1 117 ? -11.391 5.141 14.156 1 85.25 117 ARG A CA 1
ATOM 805 C C . ARG A 1 117 ? -11.891 3.857 13.5 1 85.25 117 ARG A C 1
ATOM 807 O O . ARG A 1 117 ? -12.125 3.822 12.297 1 85.25 117 ARG A O 1
ATOM 814 N N . MET B 1 1 ? 42.5 92.812 -13.633 1 40.09 1 MET B N 1
ATOM 815 C CA . MET B 1 1 ? 42.812 91.438 -13.891 1 40.09 1 MET B CA 1
ATOM 816 C C . MET B 1 1 ? 41.781 90.5 -13.242 1 40.09 1 MET B C 1
ATOM 818 O O . MET B 1 1 ? 41.531 90.625 -12.039 1 40.09 1 MET B O 1
ATOM 822 N N . PRO B 1 2 ? 40.75 90 -14.023 1 51.59 2 PRO B N 1
ATOM 823 C CA . PRO B 1 2 ? 39.531 89.25 -13.625 1 51.59 2 PRO B CA 1
ATOM 824 C C . PRO B 1 2 ? 39.812 87.938 -12.914 1 51.59 2 PRO B C 1
ATOM 826 O O . PRO B 1 2 ? 40.688 87.188 -13.328 1 51.59 2 PRO B O 1
ATOM 829 N N . THR B 1 3 ? 39.688 87.938 -11.523 1 49.06 3 THR B N 1
ATOM 830 C CA . THR B 1 3 ? 39.906 86.812 -10.617 1 49.06 3 THR B CA 1
ATOM 831 C C . THR B 1 3 ? 39.062 85.625 -11.039 1 49.06 3 THR B C 1
ATOM 833 O O . THR B 1 3 ? 37.875 85.75 -11.273 1 49.06 3 THR B O 1
ATOM 836 N N . THR B 1 4 ? 39.688 84.688 -11.773 1 51.22 4 THR B N 1
ATOM 837 C CA . THR B 1 4 ? 39.094 83.438 -12.32 1 51.22 4 THR B CA 1
ATOM 838 C C . THR B 1 4 ? 38.438 82.625 -11.211 1 51.22 4 THR B C 1
ATOM 840 O O . THR B 1 4 ? 39.094 82.312 -10.203 1 51.22 4 THR B O 1
ATOM 843 N N . PRO B 1 5 ? 37.125 82.625 -11.148 1 50.69 5 PRO B N 1
ATOM 844 C CA . PRO B 1 5 ? 36.406 82 -10.07 1 50.69 5 PRO B CA 1
ATOM 845 C C . PRO B 1 5 ? 36.781 80.5 -9.922 1 50.69 5 PRO B C 1
ATOM 847 O O . PRO B 1 5 ? 37.125 79.875 -10.906 1 50.69 5 PRO B O 1
ATOM 850 N N . GLY B 1 6 ? 37.531 80.062 -8.836 1 39.72 6 GLY B N 1
ATOM 851 C CA . GLY B 1 6 ? 38.031 78.75 -8.484 1 39.72 6 GLY B CA 1
ATOM 852 C C . GLY B 1 6 ? 36.969 77.688 -8.555 1 39.72 6 GLY B C 1
ATOM 853 O O . GLY B 1 6 ? 35.781 77.938 -8.367 1 39.72 6 GLY B O 1
ATOM 854 N N . LEU B 1 7 ? 37.156 76.625 -9.32 1 48.25 7 LEU B N 1
ATOM 855 C CA . LEU B 1 7 ? 36.406 75.375 -9.57 1 48.25 7 LEU B CA 1
ATOM 856 C C . LEU B 1 7 ? 36.062 74.688 -8.266 1 48.25 7 LEU B C 1
ATOM 858 O O . LEU B 1 7 ? 36.969 74.312 -7.512 1 48.25 7 LEU B O 1
ATOM 862 N N . ARG B 1 8 ? 34.938 75.125 -7.582 1 44.62 8 ARG B N 1
ATOM 863 C CA . ARG B 1 8 ? 34.562 74.438 -6.352 1 44.62 8 ARG B CA 1
ATOM 864 C C . ARG B 1 8 ? 34.438 72.938 -6.586 1 44.62 8 ARG B C 1
ATOM 866 O O . ARG B 1 8 ? 33.781 72.5 -7.527 1 44.62 8 ARG B O 1
ATOM 873 N N . PRO B 1 9 ? 35.25 72.062 -5.98 1 47.75 9 PRO B N 1
ATOM 874 C CA . PRO B 1 9 ? 35.25 70.625 -6.141 1 47.75 9 PRO B CA 1
ATOM 875 C C . PRO B 1 9 ? 33.875 70 -5.859 1 47.75 9 PRO B C 1
ATOM 877 O O . PRO B 1 9 ? 33.188 70.375 -4.902 1 47.75 9 PRO B O 1
ATOM 880 N N . VAL B 1 10 ? 33.094 69.562 -6.918 1 43.66 10 VAL B N 1
ATOM 881 C CA . VAL B 1 10 ? 31.812 68.875 -6.816 1 43.66 10 VAL B CA 1
ATOM 882 C C . VAL B 1 10 ? 31.938 67.688 -5.922 1 43.66 10 VAL B C 1
ATOM 884 O O . VAL B 1 10 ? 32.781 66.812 -6.152 1 43.66 10 VAL B O 1
ATOM 887 N N . SER B 1 11 ? 31.594 67.75 -4.598 1 40.78 11 SER B N 1
ATOM 888 C CA . SER B 1 11 ? 31.547 66.688 -3.629 1 40.78 11 SER B CA 1
ATOM 889 C C . SER B 1 11 ? 30.812 65.5 -4.195 1 40.78 11 SER B C 1
ATOM 891 O O . SER B 1 11 ? 29.859 65.625 -4.957 1 40.78 11 SER B O 1
ATOM 893 N N . ARG B 1 12 ? 31.531 64.312 -4.285 1 45.75 12 ARG B N 1
ATOM 894 C CA . ARG B 1 12 ? 31.078 62.969 -4.707 1 45.75 12 ARG B CA 1
ATOM 895 C C . ARG B 1 12 ? 29.844 62.531 -3.918 1 45.75 12 ARG B C 1
ATOM 897 O O . ARG B 1 12 ? 29.875 62.531 -2.686 1 45.75 12 ARG B O 1
ATOM 904 N N . PRO B 1 13 ? 28.578 62.5 -4.504 1 43.5 13 PRO B N 1
ATOM 905 C CA . PRO B 1 13 ? 27.406 62 -3.775 1 43.5 13 PRO B CA 1
ATOM 906 C C . PRO B 1 13 ? 27.641 60.656 -3.125 1 43.5 13 PRO B C 1
ATOM 908 O O . PRO B 1 13 ? 28.438 59.844 -3.621 1 43.5 13 PRO B O 1
ATOM 911 N N . ALA B 1 14 ? 27.453 60.5 -1.77 1 41.03 14 ALA B N 1
ATOM 912 C CA . ALA B 1 14 ? 27.516 59.281 -0.943 1 41.03 14 ALA B CA 1
ATOM 913 C C . ALA B 1 14 ? 26.641 58.188 -1.525 1 41.03 14 ALA B C 1
ATOM 915 O O . ALA B 1 14 ? 25.578 58.469 -2.105 1 41.03 14 ALA B O 1
ATOM 916 N N . ALA B 1 15 ? 27.172 57 -1.859 1 37.44 15 ALA B N 1
ATOM 917 C CA . ALA B 1 15 ? 26.547 55.75 -2.311 1 37.44 15 ALA B CA 1
ATOM 918 C C . ALA B 1 15 ? 25.516 55.25 -1.31 1 37.44 15 ALA B C 1
ATOM 920 O O . ALA B 1 15 ? 25.828 55 -0.144 1 37.44 15 ALA B O 1
ATOM 921 N N . ALA B 1 16 ? 24.266 55.781 -1.284 1 39.69 16 ALA B N 1
ATOM 922 C CA . ALA B 1 16 ? 23.25 55.156 -0.436 1 39.69 16 ALA B CA 1
ATOM 923 C C . ALA B 1 16 ? 23.156 53.656 -0.676 1 39.69 16 ALA B C 1
ATOM 925 O O . ALA B 1 16 ? 23.281 53.188 -1.814 1 39.69 16 ALA B O 1
ATOM 926 N N . GLY B 1 17 ? 23.719 52.75 0.177 1 32.97 17 GLY B N 1
ATOM 927 C CA . GLY B 1 17 ? 23.641 51.312 0.289 1 32.97 17 GLY B CA 1
ATOM 928 C C . GLY B 1 17 ? 22.219 50.781 0.19 1 32.97 17 GLY B C 1
ATOM 929 O O . GLY B 1 17 ? 21.281 51.375 0.717 1 32.97 17 GLY B O 1
ATOM 930 N N . SER B 1 18 ? 21.781 50.094 -0.884 1 34.75 18 SER B N 1
ATOM 931 C CA . SER B 1 18 ? 20.547 49.375 -1.147 1 34.75 18 SER B CA 1
ATOM 932 C C . SER B 1 18 ? 20.25 48.344 -0.049 1 34.75 18 SER B C 1
ATOM 934 O O . SER B 1 18 ? 21.047 47.438 0.207 1 34.75 18 SER B O 1
ATOM 936 N N . SER B 1 19 ? 19.625 48.688 1.08 1 37.56 19 SER B N 1
ATOM 937 C CA . SER B 1 19 ? 19.109 47.688 1.984 1 37.56 19 SER B CA 1
ATOM 938 C C . SER B 1 19 ? 18.281 46.656 1.232 1 37.56 19 SER B C 1
ATOM 940 O O . SER B 1 19 ? 17.266 46.969 0.622 1 37.56 19 SER B O 1
ATOM 942 N N . GLY B 1 20 ? 18.828 45.656 0.556 1 37.56 20 GLY B N 1
ATOM 943 C CA . GLY B 1 20 ? 18.078 44.531 -0.015 1 37.56 20 GLY B CA 1
ATOM 944 C C . GLY B 1 20 ? 17.078 43.938 0.949 1 37.56 20 GLY B C 1
ATOM 945 O O . GLY B 1 20 ? 17.422 43.594 2.086 1 37.56 20 GLY B O 1
ATOM 946 N N . ALA B 1 21 ? 15.727 44.312 1.014 1 41.59 21 ALA B N 1
ATOM 947 C CA . ALA B 1 21 ? 14.633 43.656 1.734 1 41.59 21 ALA B CA 1
ATOM 948 C C . ALA B 1 21 ? 14.75 42.156 1.633 1 41.59 21 ALA B C 1
ATOM 950 O O . ALA B 1 21 ? 15.023 41.625 0.559 1 41.59 21 ALA B O 1
ATOM 951 N N . ALA B 1 22 ? 15.219 41.438 2.727 1 47.75 22 ALA B N 1
ATOM 952 C CA . ALA B 1 22 ? 15.234 40 2.807 1 47.75 22 ALA B CA 1
ATOM 953 C C . ALA B 1 22 ? 13.898 39.406 2.344 1 47.75 22 ALA B C 1
ATOM 955 O O . ALA B 1 22 ? 12.852 40.031 2.494 1 47.75 22 ALA B O 1
ATOM 956 N N . PRO B 1 23 ? 13.836 38.594 1.294 1 45.81 23 PRO B N 1
ATOM 957 C CA . PRO B 1 23 ? 12.562 38 0.883 1 45.81 23 PRO B CA 1
ATOM 958 C C . PRO B 1 23 ? 11.75 37.469 2.064 1 45.81 23 PRO B C 1
ATOM 960 O O . PRO B 1 23 ? 12.312 37.156 3.119 1 45.81 23 PRO B O 1
ATOM 963 N N . PRO B 1 24 ? 10.445 37.781 2.121 1 41.81 24 PRO B N 1
ATOM 964 C CA . PRO B 1 24 ? 9.625 37.219 3.201 1 41.81 24 PRO B CA 1
ATOM 965 C C . PRO B 1 24 ? 9.922 35.75 3.477 1 41.81 24 PRO B C 1
ATOM 967 O O . PRO B 1 24 ? 10.32 35.031 2.566 1 41.81 24 PRO B O 1
ATOM 970 N N . ALA B 1 25 ? 10.398 35.344 4.648 1 40.22 25 ALA B N 1
ATOM 971 C CA . ALA B 1 25 ? 10.539 33.969 5.094 1 40.22 25 ALA B CA 1
ATOM 972 C C . ALA B 1 25 ? 9.312 33.156 4.703 1 40.22 25 ALA B C 1
ATOM 974 O O . ALA B 1 25 ? 8.172 33.594 4.891 1 40.22 25 ALA B O 1
ATOM 975 N N . SER B 1 26 ? 9.258 32.438 3.586 1 40.34 26 SER B N 1
ATOM 976 C CA . SER B 1 26 ? 8.234 31.422 3.363 1 40.34 26 SER B CA 1
ATOM 977 C C . SER B 1 26 ? 7.871 30.719 4.66 1 40.34 26 SER B C 1
ATOM 979 O O . SER B 1 26 ? 8.742 30.188 5.348 1 40.34 26 SER B O 1
ATOM 981 N N . SER B 1 27 ? 6.973 31.219 5.375 1 37.5 27 SER B N 1
ATOM 982 C CA . SER B 1 27 ? 6.438 30.422 6.48 1 37.5 27 SER B CA 1
ATOM 983 C C . SER B 1 27 ? 6.426 28.938 6.145 1 37.5 27 SER B C 1
ATOM 985 O O . SER B 1 27 ? 5.754 28.516 5.199 1 37.5 27 SER B O 1
ATOM 987 N N . SER B 1 28 ? 7.535 28.297 6.207 1 39.97 28 SER B N 1
ATOM 988 C CA . SER B 1 28 ? 7.418 26.828 6.223 1 39.97 28 SER B CA 1
ATOM 989 C C . SER B 1 28 ? 6.18 26.391 6.988 1 39.97 28 SER B C 1
ATOM 991 O O . SER B 1 28 ? 6.145 26.453 8.219 1 39.97 28 SER B O 1
ATOM 993 N N . SER B 1 29 ? 5.035 26.828 6.613 1 38.97 29 SER B N 1
ATOM 994 C CA . SER B 1 29 ? 3.895 26.203 7.266 1 38.97 29 SER B CA 1
ATOM 995 C C . SER B 1 29 ? 4.176 24.734 7.566 1 38.97 29 SER B C 1
ATOM 997 O O . SER B 1 29 ? 4.551 23.969 6.676 1 38.97 29 SER B O 1
ATOM 999 N N . GLY B 1 30 ? 4.84 24.422 8.633 1 42.69 30 GLY B N 1
ATOM 1000 C CA . GLY B 1 30 ? 4.891 23.031 9.055 1 42.69 30 GLY B CA 1
ATOM 1001 C C . GLY B 1 30 ? 3.707 22.219 8.57 1 42.69 30 GLY B C 1
ATOM 1002 O O . GLY B 1 30 ? 2.738 22.766 8.039 1 42.69 30 GLY B O 1
ATOM 1003 N N . PRO B 1 31 ? 4.016 20.938 8.141 1 48.97 31 PRO B N 1
ATOM 1004 C CA . PRO B 1 31 ? 2.859 20.141 7.711 1 48.97 31 PRO B CA 1
ATOM 1005 C C . PRO B 1 31 ? 1.595 20.484 8.5 1 48.97 31 PRO B C 1
ATOM 1007 O O . PRO B 1 31 ? 1.678 20.938 9.641 1 48.97 31 PRO B O 1
ATOM 1010 N N . PRO B 1 32 ? 0.638 20.766 7.785 1 49.31 32 PRO B N 1
ATOM 1011 C CA . PRO B 1 32 ? -0.563 21.016 8.586 1 49.31 32 PRO B CA 1
ATOM 1012 C C . PRO B 1 32 ? -0.612 20.188 9.859 1 49.31 32 PRO B C 1
ATOM 1014 O O . PRO B 1 32 ? -0.052 19.094 9.906 1 49.31 32 PRO B O 1
ATOM 1017 N N . ALA B 1 33 ? -0.728 20.875 10.945 1 52.28 33 ALA B N 1
ATOM 1018 C CA . ALA B 1 33 ? -0.72 20.391 12.32 1 52.28 33 ALA B CA 1
ATOM 1019 C C . ALA B 1 33 ? -1.175 18.922 12.375 1 52.28 33 ALA B C 1
ATOM 1021 O O . ALA B 1 33 ? -0.773 18.188 13.273 1 52.28 33 ALA B O 1
ATOM 1022 N N . GLY B 1 34 ? -1.878 18.391 11.227 1 56.16 34 GLY B N 1
ATOM 1023 C CA . GLY B 1 34 ? -2.475 17.078 11.445 1 56.16 34 GLY B CA 1
ATOM 1024 C C . GLY B 1 34 ? -1.801 15.969 10.648 1 56.16 34 GLY B C 1
ATOM 1025 O O . GLY B 1 34 ? -2.072 14.789 10.867 1 56.16 34 GLY B O 1
ATOM 1026 N N . LEU B 1 35 ? -0.915 16.406 9.75 1 68.38 35 LEU B N 1
ATOM 1027 C CA . LEU B 1 35 ? -0.308 15.297 9.016 1 68.38 35 LEU B CA 1
ATOM 1028 C C . LEU B 1 35 ? 0.986 14.844 9.688 1 68.38 35 LEU B C 1
ATOM 1030 O O . LEU B 1 35 ? 1.88 15.656 9.93 1 68.38 35 LEU B O 1
ATOM 1034 N N . ASP B 1 36 ? 0.923 13.727 10.18 1 74.19 36 ASP B N 1
ATOM 1035 C CA . ASP B 1 36 ? 2.1 13.141 10.812 1 74.19 36 ASP B CA 1
ATOM 1036 C C . ASP B 1 36 ? 3.273 13.078 9.836 1 74.19 36 ASP B C 1
ATOM 1038 O O . ASP B 1 36 ? 3.154 12.508 8.75 1 74.19 36 ASP B O 1
ATOM 1042 N N . PRO B 1 37 ? 4.219 13.812 10.102 1 81.19 37 PRO B N 1
ATOM 1043 C CA . PRO B 1 37 ? 5.414 13.773 9.25 1 81.19 37 PRO B CA 1
ATOM 1044 C C . PRO B 1 37 ? 5.859 12.344 8.938 1 81.19 37 PRO B C 1
ATOM 1046 O O . PRO B 1 37 ? 6.395 12.086 7.855 1 81.19 37 PRO B O 1
ATOM 1049 N N . ALA B 1 38 ? 5.684 11.531 9.859 1 84.19 38 ALA B N 1
ATOM 1050 C CA . ALA B 1 38 ? 6.059 10.133 9.648 1 84.19 38 ALA B CA 1
ATOM 1051 C C . ALA B 1 38 ? 5.254 9.516 8.508 1 84.19 38 ALA B C 1
ATOM 1053 O O . ALA B 1 38 ? 5.766 8.68 7.758 1 84.19 38 ALA B O 1
ATOM 1054 N N . LEU B 1 39 ? 4.086 9.922 8.359 1 85.12 39 LEU B N 1
ATOM 1055 C CA . LEU B 1 39 ? 3.246 9.438 7.27 1 85.12 39 LEU B CA 1
ATOM 1056 C C . LEU B 1 39 ? 3.771 9.914 5.922 1 85.12 39 LEU B C 1
ATOM 1058 O O . LEU B 1 39 ? 3.863 9.125 4.973 1 85.12 39 LEU B O 1
ATOM 1062 N N . LEU B 1 40 ? 4.152 11.141 5.84 1 89.56 40 LEU B N 1
ATOM 1063 C CA . LEU B 1 40 ? 4.691 11.672 4.594 1 89.56 40 LEU B CA 1
ATOM 1064 C C . LEU B 1 40 ? 5.992 10.977 4.219 1 89.56 40 LEU B C 1
ATOM 1066 O O . LEU B 1 40 ? 6.215 10.656 3.049 1 89.56 40 LEU B O 1
ATOM 1070 N N . GLU B 1 41 ? 6.801 10.742 5.191 1 92.31 41 GLU B N 1
ATOM 1071 C CA . GLU B 1 41 ? 8.07 10.062 4.957 1 92.31 41 GLU B CA 1
ATOM 1072 C C . GLU B 1 41 ? 7.852 8.648 4.434 1 92.31 41 GLU B C 1
ATOM 1074 O O . GLU B 1 41 ? 8.648 8.148 3.639 1 92.31 41 GLU B O 1
ATOM 1079 N N . SER B 1 42 ? 6.805 8.031 4.906 1 93.69 42 SER B N 1
ATOM 1080 C CA . SER B 1 42 ? 6.52 6.656 4.512 1 93.69 42 SER B CA 1
ATOM 1081 C C . SER B 1 42 ? 6.18 6.566 3.027 1 93.69 42 SER B C 1
ATOM 1083 O O . SER B 1 42 ? 6.211 5.484 2.441 1 93.69 42 SER B O 1
ATOM 1085 N N . LEU B 1 43 ? 5.93 7.758 2.449 1 95.88 43 LEU B N 1
ATOM 1086 C CA . LEU B 1 43 ? 5.543 7.781 1.043 1 95.88 43 LEU B CA 1
ATOM 1087 C C . LEU B 1 43 ? 6.758 7.992 0.147 1 95.88 43 LEU B C 1
ATOM 1089 O O . LEU B 1 43 ? 6.629 8.039 -1.079 1 95.88 43 LEU B O 1
ATOM 1093 N N . LEU B 1 44 ? 7.918 8.039 0.787 1 97.75 44 LEU B N 1
ATOM 1094 C CA . LEU B 1 44 ? 9.172 8.148 0.046 1 97.75 44 LEU B CA 1
ATOM 1095 C C . LEU B 1 44 ? 9.742 6.766 -0.251 1 97.75 44 LEU B C 1
ATOM 1097 O O . LEU B 1 44 ? 9.703 5.875 0.602 1 97.75 44 LEU B O 1
ATOM 1101 N N . CYS B 1 45 ? 10.219 6.633 -1.456 1 98.44 45 CYS B N 1
ATOM 1102 C CA . CYS B 1 45 ? 10.859 5.383 -1.85 1 98.44 45 CYS B CA 1
ATOM 1103 C C . CYS B 1 45 ? 12.117 5.137 -1.021 1 98.44 45 CYS B C 1
ATOM 1105 O O . CYS B 1 45 ? 13.008 5.988 -0.959 1 98.44 45 CYS B O 1
ATOM 1107 N N . PRO B 1 46 ? 12.172 3.951 -0.4 1 97.69 46 PRO B N 1
ATOM 1108 C CA . PRO B 1 46 ? 13.344 3.656 0.427 1 97.69 46 PRO B CA 1
ATOM 1109 C C . PRO B 1 46 ? 14.641 3.648 -0.374 1 97.69 46 PRO B C 1
ATOM 1111 O O . PRO B 1 46 ? 15.727 3.795 0.199 1 97.69 46 PRO B O 1
ATOM 1114 N N . ILE B 1 47 ? 14.594 3.422 -1.647 1 98.25 47 ILE B N 1
ATOM 1115 C CA . ILE B 1 47 ? 15.789 3.387 -2.49 1 98.25 47 ILE B CA 1
ATOM 1116 C C . ILE B 1 47 ? 16.156 4.805 -2.924 1 98.25 47 ILE B C 1
ATOM 1118 O O . ILE B 1 47 ? 17.312 5.203 -2.834 1 98.25 47 ILE B O 1
ATOM 1122 N N . THR B 1 48 ? 15.25 5.652 -3.365 1 98.31 48 THR B N 1
ATOM 1123 C CA . THR B 1 48 ? 15.539 6.941 -3.988 1 98.31 48 THR B CA 1
ATOM 1124 C C . THR B 1 48 ? 15.352 8.078 -2.988 1 98.31 48 THR B C 1
ATOM 1126 O O . THR B 1 48 ? 15.789 9.203 -3.234 1 98.31 48 THR B O 1
ATOM 1129 N N . ALA B 1 49 ? 14.578 7.883 -1.942 1 97.75 49 ALA B N 1
ATOM 1130 C CA . ALA B 1 49 ? 14.219 8.875 -0.929 1 97.75 49 ALA B CA 1
ATOM 1131 C C . ALA B 1 49 ? 13.344 9.977 -1.52 1 97.75 49 ALA B C 1
ATOM 1133 O O . ALA B 1 49 ? 13.344 11.109 -1.028 1 97.75 49 ALA B O 1
ATOM 1134 N N . GLU B 1 50 ? 12.633 9.672 -2.574 1 98.06 50 GLU B N 1
ATOM 1135 C CA . GLU B 1 50 ? 11.688 10.578 -3.225 1 98.06 50 GLU B CA 1
ATOM 1136 C C . GLU B 1 50 ? 10.273 10.016 -3.197 1 98.06 50 GLU B C 1
ATOM 1138 O O . GLU B 1 50 ? 10.078 8.805 -3.037 1 98.06 50 GLU B O 1
ATOM 1143 N N . PRO B 1 51 ? 9.234 10.914 -3.295 1 98.12 51 PRO B N 1
ATOM 1144 C CA . PRO B 1 51 ? 7.867 10.406 -3.363 1 98.12 51 PRO B CA 1
ATOM 1145 C C . PRO B 1 51 ? 7.66 9.422 -4.512 1 98.12 51 PRO B C 1
ATOM 1147 O O . PRO B 1 51 ? 8.148 9.648 -5.617 1 98.12 51 PRO B O 1
ATOM 1150 N N . MET B 1 52 ? 6.922 8.383 -4.211 1 98.44 52 MET B N 1
ATOM 1151 C CA . MET B 1 52 ? 6.75 7.324 -5.203 1 98.44 52 MET B CA 1
ATOM 1152 C C . MET B 1 52 ? 5.668 7.695 -6.211 1 98.44 52 MET B C 1
ATOM 1154 O O . MET B 1 52 ? 4.496 7.828 -5.848 1 98.44 52 MET B O 1
ATOM 1158 N N . GLN B 1 53 ? 6.039 7.781 -7.508 1 98.31 53 GLN B N 1
ATOM 1159 C CA . GLN B 1 53 ? 5.094 8.125 -8.562 1 98.31 53 GLN B CA 1
ATOM 1160 C C . GLN B 1 53 ? 4.434 6.879 -9.148 1 98.31 53 GLN B C 1
ATOM 1162 O O . GLN B 1 53 ? 3.289 6.93 -9.594 1 98.31 53 GLN B O 1
ATOM 1167 N N . ASP B 1 54 ? 5.148 5.832 -9.18 1 98.69 54 ASP B N 1
ATOM 1168 C CA . ASP B 1 54 ? 4.672 4.523 -9.617 1 98.69 54 ASP B CA 1
ATOM 1169 C C . ASP B 1 54 ? 4.988 3.447 -8.586 1 98.69 54 ASP B C 1
ATOM 1171 O O . ASP B 1 54 ? 5.82 2.568 -8.828 1 98.69 54 ASP B O 1
ATOM 1175 N N . PRO B 1 55 ? 4.262 3.51 -7.453 1 98.62 55 PRO B N 1
ATOM 1176 C CA . PRO B 1 55 ? 4.562 2.6 -6.348 1 98.62 55 PRO B CA 1
ATOM 1177 C C . PRO B 1 55 ? 4.195 1.151 -6.656 1 98.62 55 PRO B C 1
ATOM 1179 O O . PRO B 1 55 ? 3.143 0.889 -7.242 1 98.62 55 PRO B O 1
ATOM 1182 N N . VAL B 1 56 ? 5.102 0.264 -6.219 1 98.25 56 VAL B N 1
ATOM 1183 C CA . VAL B 1 56 ? 4.871 -1.173 -6.332 1 98.25 56 VAL B CA 1
ATOM 1184 C C . VAL B 1 56 ? 5.246 -1.857 -5.02 1 98.25 56 VAL B C 1
ATOM 1186 O O . VAL B 1 56 ? 6.105 -1.371 -4.281 1 98.25 56 VAL B O 1
ATOM 1189 N N . VAL B 1 57 ? 4.527 -2.922 -4.723 1 97.19 57 VAL B N 1
ATOM 1190 C CA . VAL B 1 57 ? 4.84 -3.752 -3.562 1 97.19 57 VAL B CA 1
ATOM 1191 C C . VAL B 1 57 ? 5.641 -4.977 -4.004 1 97.19 57 VAL B C 1
ATOM 1193 O O . VAL B 1 57 ? 5.242 -5.684 -4.93 1 97.19 57 VAL B O 1
ATOM 1196 N N . ALA B 1 58 ? 6.773 -5.191 -3.367 1 96.69 58 ALA B N 1
ATOM 1197 C CA . ALA B 1 58 ? 7.617 -6.348 -3.652 1 96.69 58 ALA B CA 1
ATOM 1198 C C . ALA B 1 58 ? 7.312 -7.5 -2.699 1 96.69 58 ALA B C 1
ATOM 1200 O O . ALA B 1 58 ? 6.426 -7.395 -1.849 1 96.69 58 ALA B O 1
ATOM 1201 N N . ALA B 1 59 ? 8.039 -8.562 -2.871 1 94.62 59 ALA B N 1
ATOM 1202 C CA . ALA B 1 59 ? 7.75 -9.789 -2.135 1 94.62 59 ALA B CA 1
ATOM 1203 C C . ALA B 1 59 ? 8.008 -9.602 -0.641 1 94.62 59 ALA B C 1
ATOM 1205 O O . ALA B 1 59 ? 7.457 -10.336 0.184 1 94.62 59 ALA B O 1
ATOM 1206 N N . ASP B 1 60 ? 8.828 -8.688 -0.253 1 94.81 60 ASP B N 1
ATOM 1207 C CA . ASP B 1 60 ? 9.086 -8.445 1.161 1 94.81 60 ASP B CA 1
ATOM 1208 C C . ASP B 1 60 ? 7.957 -7.633 1.795 1 94.81 60 ASP B C 1
ATOM 1210 O O . ASP B 1 60 ? 8.023 -7.285 2.977 1 94.81 60 ASP B O 1
ATOM 1214 N N . GLY B 1 61 ? 6.961 -7.215 0.988 1 95.38 61 GLY B N 1
ATOM 1215 C CA . GLY B 1 61 ? 5.824 -6.465 1.499 1 95.38 61 GLY B CA 1
ATOM 1216 C C . GLY B 1 61 ? 6.07 -4.969 1.553 1 95.38 61 GLY B C 1
ATOM 1217 O O . GLY B 1 61 ? 5.188 -4.203 1.938 1 95.38 61 GLY B O 1
ATOM 1218 N N . MET B 1 62 ? 7.223 -4.598 1.108 1 96.94 62 MET B N 1
ATOM 1219 C CA . MET B 1 62 ? 7.59 -3.182 1.126 1 96.94 62 MET B CA 1
ATOM 1220 C C . MET B 1 62 ? 7.234 -2.512 -0.196 1 96.94 62 MET B C 1
ATOM 1222 O O . MET B 1 62 ? 7.074 -3.186 -1.216 1 96.94 62 MET B O 1
ATOM 1226 N N . THR B 1 63 ? 7.086 -1.209 -0.098 1 97.88 63 THR B N 1
ATOM 1227 C CA . THR B 1 63 ? 6.699 -0.437 -1.272 1 97.88 63 THR B CA 1
ATOM 1228 C C . THR B 1 63 ? 7.883 0.362 -1.811 1 97.88 63 THR B C 1
ATOM 1230 O O . THR B 1 63 ? 8.633 0.968 -1.04 1 97.88 63 THR B O 1
ATOM 1233 N N . TYR B 1 64 ? 8.008 0.36 -3.178 1 98.44 64 TYR B N 1
ATOM 1234 C CA . TYR B 1 64 ? 9.109 1.023 -3.859 1 98.44 64 TYR B CA 1
ATOM 1235 C C . TYR B 1 64 ? 8.617 1.77 -5.094 1 98.44 64 TYR B C 1
ATOM 1237 O O . TYR B 1 64 ? 7.547 1.469 -5.625 1 98.44 64 TYR B O 1
ATOM 1245 N N . GLU B 1 65 ? 9.414 2.68 -5.473 1 98.81 65 GLU B N 1
ATOM 1246 C CA . GLU B 1 65 ? 9.312 3.145 -6.852 1 98.81 65 GLU B CA 1
ATOM 1247 C C . GLU B 1 65 ? 9.641 2.027 -7.836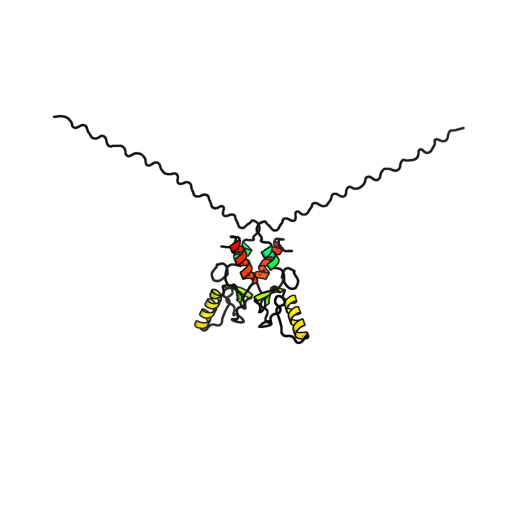 1 98.81 65 GLU B C 1
ATOM 1249 O O . GLU B 1 65 ? 10.672 1.359 -7.707 1 98.81 65 GLU B O 1
ATOM 1254 N N . ARG B 1 66 ? 8.836 1.903 -8.82 1 98.75 66 ARG B N 1
ATOM 1255 C CA . ARG B 1 66 ? 8.961 0.771 -9.734 1 98.75 66 ARG B CA 1
ATOM 1256 C C . ARG B 1 66 ? 10.344 0.736 -10.375 1 98.75 66 ARG B C 1
ATOM 1258 O O . ARG B 1 66 ? 11.047 -0.271 -10.289 1 98.75 66 ARG B O 1
ATOM 1265 N N . ALA B 1 67 ? 10.734 1.792 -10.969 1 98.88 67 ALA B N 1
ATOM 1266 C CA . ALA B 1 67 ? 12.008 1.83 -11.688 1 98.88 67 ALA B CA 1
ATOM 1267 C C . ALA B 1 67 ? 13.172 1.53 -10.758 1 98.88 67 ALA B C 1
ATOM 1269 O O . ALA B 1 67 ? 14.141 0.87 -11.148 1 98.88 67 ALA B O 1
ATOM 1270 N N . ALA B 1 68 ? 13.062 1.982 -9.555 1 98.88 68 ALA B N 1
ATOM 1271 C CA . ALA B 1 68 ? 14.156 1.818 -8.594 1 98.88 68 ALA B CA 1
ATOM 1272 C C . ALA B 1 68 ? 14.32 0.354 -8.195 1 98.88 68 ALA B C 1
ATOM 1274 O O . ALA B 1 68 ? 15.43 -0.179 -8.211 1 98.88 68 ALA B O 1
ATOM 1275 N N . ILE B 1 69 ? 13.234 -0.331 -7.848 1 98.69 69 ILE B N 1
ATOM 1276 C CA . ILE B 1 69 ? 13.328 -1.719 -7.41 1 98.69 69 ILE B CA 1
ATOM 1277 C C . ILE B 1 69 ? 13.672 -2.613 -8.602 1 98.69 69 ILE B C 1
ATOM 1279 O O . ILE B 1 69 ? 14.391 -3.6 -8.453 1 98.69 69 ILE B O 1
ATOM 1283 N N . GLU B 1 70 ? 13.125 -2.303 -9.742 1 98.69 70 GLU B N 1
ATOM 1284 C CA . GLU B 1 70 ? 13.5 -3.047 -10.938 1 98.69 70 GLU B CA 1
ATOM 1285 C C . GLU B 1 70 ? 14.992 -2.934 -11.211 1 98.69 70 GLU B C 1
ATOM 1287 O O . GLU B 1 70 ? 15.641 -3.922 -11.562 1 98.69 70 GLU B O 1
ATOM 1292 N N . GLY B 1 71 ? 15.508 -1.713 -11.086 1 98.62 71 GLY B N 1
ATOM 1293 C CA . GLY B 1 71 ? 16.938 -1.52 -11.242 1 98.62 71 GLY B CA 1
ATOM 1294 C C . GLY B 1 71 ? 17.766 -2.295 -10.227 1 98.62 71 GLY B C 1
ATOM 1295 O O . GLY B 1 71 ? 18.781 -2.898 -10.578 1 98.62 71 GLY B O 1
ATOM 1296 N N . TRP B 1 72 ? 17.297 -2.174 -9.023 1 98.5 72 TRP B N 1
ATOM 1297 C CA . TRP B 1 72 ? 17.969 -2.898 -7.945 1 98.5 72 TRP B CA 1
ATOM 1298 C C . TRP B 1 72 ? 18.047 -4.387 -8.258 1 98.5 72 TRP B C 1
ATOM 1300 O O . TRP B 1 72 ? 19.125 -4.98 -8.195 1 98.5 72 TRP B O 1
ATOM 1310 N N . ILE B 1 73 ? 16.969 -5.02 -8.633 1 98.12 73 ILE B N 1
ATOM 1311 C CA . ILE B 1 73 ? 16.875 -6.445 -8.938 1 98.12 73 ILE B CA 1
ATOM 1312 C C . ILE B 1 73 ? 17.734 -6.777 -10.148 1 98.12 73 ILE B C 1
ATOM 1314 O O . ILE B 1 73 ? 18.438 -7.789 -10.164 1 98.12 73 ILE B O 1
ATOM 1318 N N . ALA B 1 74 ? 17.672 -5.926 -11.094 1 98.12 74 ALA B N 1
ATOM 1319 C CA . ALA B 1 74 ? 18.453 -6.133 -12.305 1 98.12 74 ALA B CA 1
ATOM 1320 C C . ALA B 1 74 ? 19.953 -6.172 -12 1 98.12 74 ALA B C 1
ATOM 1322 O O . ALA B 1 74 ? 20.688 -6.984 -12.562 1 98.12 74 ALA B O 1
ATOM 1323 N N . ARG B 1 75 ? 20.359 -5.297 -11.195 1 97.81 75 ARG B N 1
ATOM 1324 C CA . ARG B 1 75 ? 21.766 -5.254 -10.805 1 97.81 75 ARG B CA 1
ATOM 1325 C C . ARG B 1 75 ? 22.188 -6.547 -10.109 1 97.81 75 ARG B C 1
ATOM 1327 O O . ARG B 1 75 ? 23.266 -7.074 -10.367 1 97.81 75 ARG B O 1
ATOM 1334 N N . GLN B 1 76 ? 21.375 -7.039 -9.266 1 97.06 76 GLN B N 1
ATOM 1335 C CA . GLN B 1 76 ? 21.641 -8.289 -8.57 1 97.06 76 GLN B CA 1
ATOM 1336 C C . GLN B 1 76 ? 21.75 -9.453 -9.562 1 97.06 76 GLN B C 1
ATOM 1338 O O . GLN B 1 76 ? 22.672 -10.25 -9.492 1 97.06 76 GLN B O 1
ATOM 1343 N N . ARG B 1 77 ? 20.828 -9.508 -10.438 1 96.81 77 ARG B N 1
ATOM 1344 C CA . ARG B 1 77 ? 20.828 -10.562 -11.438 1 96.81 77 ARG B CA 1
ATOM 1345 C C . ARG B 1 77 ? 22.078 -10.516 -12.289 1 96.81 77 ARG B C 1
ATOM 1347 O O . ARG B 1 77 ?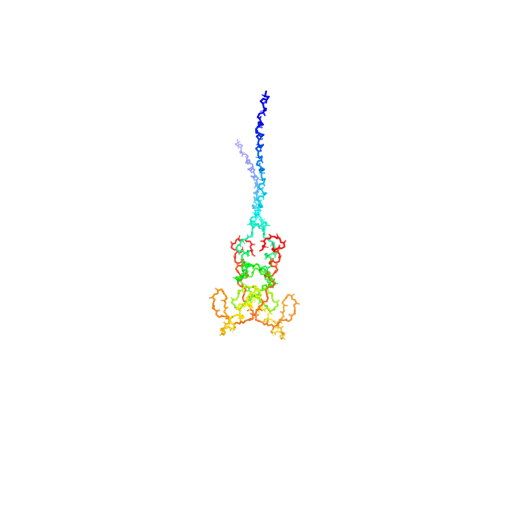 22.688 -11.547 -12.578 1 96.81 77 ARG B O 1
ATOM 1354 N N . ALA B 1 78 ? 22.453 -9.375 -12.688 1 97.75 78 ALA B N 1
ATOM 1355 C CA . ALA B 1 78 ? 23.656 -9.188 -13.508 1 97.75 78 ALA B CA 1
ATOM 1356 C C . ALA B 1 78 ? 24.906 -9.664 -12.773 1 97.75 78 ALA B C 1
ATOM 1358 O O . ALA B 1 78 ? 25.859 -10.125 -13.406 1 97.75 78 ALA B O 1
ATOM 1359 N N . ALA B 1 79 ? 24.828 -9.586 -11.531 1 97.56 79 ALA B N 1
ATOM 1360 C CA . ALA B 1 79 ? 25.953 -10.016 -10.695 1 97.56 79 ALA B CA 1
ATOM 1361 C C . ALA B 1 79 ? 25.844 -11.492 -10.344 1 97.56 79 ALA B C 1
ATOM 1363 O O . ALA B 1 79 ? 26.609 -12.008 -9.531 1 97.56 79 ALA B O 1
ATOM 1364 N N . GLY B 1 80 ? 24.859 -12.172 -10.805 1 96.81 80 GLY B N 1
ATOM 1365 C CA . GLY B 1 80 ? 24.672 -13.594 -10.562 1 96.81 80 GLY B CA 1
ATOM 1366 C C . GLY B 1 80 ? 24.031 -13.883 -9.219 1 96.81 80 GLY B C 1
ATOM 1367 O O . GLY B 1 80 ? 24.156 -15 -8.695 1 96.81 80 GLY B O 1
ATOM 1368 N N . GLN B 1 81 ? 23.438 -12.914 -8.688 1 96.5 81 GLN B N 1
ATOM 1369 C CA . GLN B 1 81 ? 22.828 -13.055 -7.371 1 96.5 81 GLN B CA 1
ATOM 1370 C C . GLN B 1 81 ? 21.312 -13.141 -7.48 1 96.5 81 GLN B C 1
ATOM 1372 O O . GLN B 1 81 ? 20.719 -12.594 -8.414 1 96.5 81 GLN B O 1
ATOM 1377 N N . ALA B 1 82 ? 20.734 -13.805 -6.547 1 96.25 82 ALA B N 1
ATOM 1378 C CA . ALA B 1 82 ? 19.281 -13.836 -6.441 1 96.25 82 ALA B CA 1
ATOM 1379 C C . ALA B 1 82 ? 18.734 -12.516 -5.906 1 96.25 82 ALA B C 1
ATOM 1381 O O . ALA B 1 82 ? 19.406 -11.844 -5.113 1 96.25 82 ALA B O 1
ATOM 1382 N N . PRO B 1 83 ? 17.625 -12.188 -6.273 1 96.69 83 PRO B N 1
ATOM 1383 C CA . PRO B 1 83 ? 17.031 -10.938 -5.781 1 96.69 83 PRO B CA 1
ATOM 1384 C C . PRO B 1 83 ? 16.891 -10.906 -4.262 1 96.69 83 PRO B C 1
ATOM 1386 O O . PRO B 1 83 ? 16.531 -11.922 -3.658 1 96.69 83 PRO B O 1
ATOM 1389 N N . SER B 1 84 ? 17.219 -9.727 -3.707 1 97.69 84 SER B N 1
ATOM 1390 C CA . SER B 1 84 ? 17.094 -9.5 -2.271 1 97.69 84 SER B CA 1
ATOM 1391 C C . SER B 1 84 ? 16.438 -8.148 -1.983 1 97.69 84 SER B C 1
ATOM 1393 O O . SER B 1 84 ? 16.438 -7.262 -2.84 1 97.69 84 SER B O 1
ATOM 1395 N N . SER B 1 85 ? 15.977 -8.117 -0.803 1 97.88 85 SER B N 1
ATOM 1396 C CA . SER B 1 85 ? 15.391 -6.848 -0.371 1 97.88 85 SER B CA 1
ATOM 1397 C C . SER B 1 85 ? 16.469 -5.781 -0.188 1 97.88 85 SER B C 1
ATOM 1399 O O . SER B 1 85 ? 17.469 -6.008 0.498 1 97.88 85 SER B O 1
ATOM 1401 N N . PRO B 1 86 ? 16.203 -4.551 -0.724 1 97.56 86 PRO B N 1
ATOM 1402 C CA . PRO B 1 86 ? 17.156 -3.475 -0.483 1 97.56 86 PRO B CA 1
ATOM 1403 C C . PRO B 1 86 ? 17.156 -2.99 0.965 1 97.56 86 PRO B C 1
ATOM 1405 O O . PRO B 1 86 ? 18.109 -2.332 1.404 1 97.56 86 PRO B O 1
ATOM 1408 N N . LEU B 1 87 ? 16.125 -3.266 1.659 1 95.88 87 LEU B N 1
ATOM 1409 C CA . LEU B 1 87 ? 15.969 -2.756 3.018 1 95.88 87 LEU B CA 1
ATOM 1410 C C . LEU B 1 87 ? 16.625 -3.695 4.027 1 95.88 87 LEU B C 1
ATOM 1412 O O . LEU B 1 87 ? 17.266 -3.244 4.977 1 95.88 87 LEU B O 1
ATOM 1416 N N . THR B 1 88 ? 16.469 -4.934 3.771 1 95.12 88 THR B N 1
ATOM 1417 C CA . THR B 1 88 ? 16.875 -5.887 4.797 1 95.12 88 THR B CA 1
ATOM 1418 C C . THR B 1 88 ? 18.047 -6.738 4.305 1 95.12 88 THR B C 1
ATOM 1420 O O . THR B 1 88 ? 18.719 -7.395 5.102 1 95.12 88 THR B O 1
ATOM 1423 N N . GLY B 1 89 ? 18.141 -6.883 2.932 1 96.06 89 GLY B N 1
ATOM 1424 C CA . GLY B 1 89 ? 19.156 -7.754 2.361 1 96.06 89 GLY B CA 1
ATOM 1425 C C . GLY B 1 89 ? 18.719 -9.203 2.268 1 96.06 89 GLY B C 1
ATOM 1426 O O . GLY B 1 89 ? 19.453 -10.047 1.737 1 96.06 89 GLY B O 1
ATOM 1427 N N . ALA B 1 90 ? 17.562 -9.539 2.758 1 97 90 ALA B N 1
ATOM 1428 C CA . ALA B 1 90 ? 17.062 -10.906 2.73 1 97 90 ALA B CA 1
ATOM 1429 C C . ALA B 1 90 ? 16.594 -11.289 1.329 1 97 90 ALA B C 1
ATOM 1431 O O . ALA B 1 90 ? 16.141 -10.438 0.562 1 97 90 ALA B O 1
ATOM 1432 N N . PRO B 1 91 ? 16.656 -12.531 1.003 1 97 91 PRO B N 1
ATOM 1433 C CA . PRO B 1 91 ? 16.172 -12.977 -0.306 1 97 91 PRO B CA 1
ATOM 1434 C C . PRO B 1 91 ? 14.688 -12.68 -0.511 1 97 91 PRO B C 1
ATOM 1436 O O . PRO B 1 91 ? 13.891 -12.805 0.427 1 97 91 PRO B O 1
ATOM 1439 N N . LEU B 1 92 ? 14.391 -12.266 -1.69 1 96.69 92 LEU B N 1
ATOM 1440 C CA . LEU B 1 92 ? 12.984 -12.117 -2.064 1 96.69 92 LEU B CA 1
ATOM 1441 C C . LEU B 1 92 ? 12.414 -13.438 -2.557 1 96.69 92 LEU B C 1
ATOM 1443 O O . LEU B 1 92 ? 13.039 -14.133 -3.359 1 96.69 92 LEU B O 1
ATOM 1447 N N . ALA B 1 93 ? 11.242 -13.734 -2.117 1 93.94 93 ALA B N 1
ATOM 1448 C CA . ALA B 1 93 ? 10.602 -14.977 -2.533 1 93.94 93 ALA B CA 1
ATOM 1449 C C . ALA B 1 93 ? 10.273 -14.953 -4.023 1 93.94 93 ALA B C 1
ATOM 1451 O O . ALA B 1 93 ? 10.164 -16 -4.656 1 93.94 93 ALA B O 1
ATOM 1452 N N . SER B 1 94 ? 10.086 -13.766 -4.527 1 92.94 94 SER B N 1
ATOM 1453 C CA . SER B 1 94 ? 9.773 -13.594 -5.941 1 92.94 94 SER B CA 1
ATOM 1454 C C . SER B 1 94 ? 10.164 -12.195 -6.422 1 92.94 94 SER B C 1
ATOM 1456 O O . SER B 1 94 ? 10.305 -11.273 -5.621 1 92.94 94 SER B O 1
ATOM 1458 N N . ALA B 1 95 ? 10.336 -12.125 -7.758 1 93.62 95 ALA B N 1
ATOM 1459 C CA . ALA B 1 95 ? 10.672 -10.836 -8.352 1 93.62 95 ALA B CA 1
ATOM 1460 C C . ALA B 1 95 ? 9.422 -10.141 -8.891 1 93.62 95 ALA B C 1
ATOM 1462 O O . ALA B 1 95 ? 9.516 -9.117 -9.57 1 93.62 95 ALA B O 1
ATOM 1463 N N . VAL B 1 96 ? 8.281 -10.727 -8.516 1 91.81 96 VAL B N 1
ATOM 1464 C CA . VAL B 1 96 ? 7.027 -10.156 -8.992 1 91.81 96 VAL B CA 1
ATOM 1465 C C . VAL B 1 96 ? 6.719 -8.875 -8.219 1 91.81 96 VAL B C 1
ATOM 1467 O O . VAL B 1 96 ? 6.883 -8.828 -6.996 1 91.81 96 VAL B O 1
ATOM 1470 N N . LEU B 1 97 ? 6.359 -7.852 -9.047 1 95.5 97 LEU B N 1
ATOM 1471 C CA . LEU B 1 97 ? 6.012 -6.547 -8.492 1 95.5 97 LEU B CA 1
ATOM 1472 C C . LEU B 1 97 ? 4.539 -6.23 -8.734 1 95.5 97 LEU B C 1
ATOM 1474 O O . LEU B 1 97 ? 4.031 -6.418 -9.836 1 95.5 97 LEU B O 1
ATOM 1478 N N . HIS B 1 98 ? 3.906 -5.703 -7.66 1 94.12 98 HIS B N 1
ATOM 1479 C CA . HIS B 1 98 ? 2.479 -5.418 -7.758 1 94.12 98 HIS B CA 1
ATOM 1480 C C . HIS B 1 98 ? 2.201 -3.93 -7.578 1 94.12 98 HIS B C 1
ATOM 1482 O O . HIS B 1 98 ? 2.641 -3.328 -6.594 1 94.12 98 HIS B O 1
ATOM 1488 N N . PRO B 1 99 ? 1.423 -3.469 -8.523 1 96.38 99 PRO B N 1
ATOM 1489 C CA . PRO B 1 99 ? 1.085 -2.053 -8.359 1 96.38 99 PRO B CA 1
ATOM 1490 C C . PRO B 1 99 ? 0.304 -1.772 -7.082 1 96.38 99 PRO B C 1
ATOM 1492 O O . PRO B 1 99 ? -0.485 -2.611 -6.641 1 96.38 99 PRO B O 1
ATOM 1495 N N . SER B 1 100 ? 0.64 -0.62 -6.453 1 97 100 SER B N 1
ATOM 1496 C CA . SER B 1 100 ? -0.129 -0.169 -5.297 1 97 100 SER B CA 1
ATOM 1497 C C . SER B 1 100 ? -0.958 1.067 -5.633 1 97 100 SER B C 1
ATOM 1499 O O . SER B 1 100 ? -0.473 2.195 -5.52 1 97 100 SER B O 1
ATOM 1501 N N . HIS B 1 101 ? -2.236 0.874 -5.852 1 96.31 101 HIS B N 1
ATOM 1502 C CA . HIS B 1 101 ? -3.094 1.983 -6.258 1 96.31 101 HIS B CA 1
ATOM 1503 C C . HIS B 1 101 ? -3.344 2.938 -5.094 1 96.31 101 HIS B C 1
ATOM 1505 O O . HIS B 1 101 ? -3.451 4.148 -5.293 1 96.31 101 HIS B O 1
ATOM 1511 N N . LEU B 1 102 ? -3.41 2.398 -3.941 1 96.31 102 LEU B N 1
ATOM 1512 C CA . LEU B 1 102 ? -3.654 3.229 -2.768 1 96.31 102 LEU B CA 1
ATOM 1513 C C . LEU B 1 102 ? -2.518 4.227 -2.562 1 96.31 102 LEU B C 1
ATOM 1515 O O . LEU B 1 102 ? -2.76 5.426 -2.418 1 96.31 102 LEU B O 1
ATOM 1519 N N . VAL B 1 103 ? -1.332 3.768 -2.604 1 96.75 103 VAL B N 1
ATOM 1520 C CA . VAL B 1 103 ? -0.167 4.617 -2.385 1 96.75 103 VAL B CA 1
ATOM 1521 C C . VAL B 1 103 ? -0.068 5.656 -3.5 1 96.75 103 VAL B C 1
ATOM 1523 O O . VAL B 1 103 ? 0.19 6.832 -3.238 1 96.75 103 VAL B O 1
ATOM 1526 N N . ARG B 1 104 ? -0.299 5.23 -4.68 1 97.06 104 ARG B N 1
ATOM 1527 C CA . ARG B 1 104 ? -0.274 6.16 -5.805 1 97.06 104 ARG B CA 1
ATOM 1528 C C . ARG B 1 104 ? -1.274 7.293 -5.605 1 97.06 104 ARG B C 1
ATOM 1530 O O . ARG B 1 104 ? -0.941 8.461 -5.797 1 97.06 104 ARG B O 1
ATOM 1537 N N . SER B 1 105 ? -2.43 6.945 -5.246 1 94.94 105 SER B N 1
ATOM 1538 C CA . SER B 1 105 ? -3.484 7.934 -5.035 1 94.94 105 SER B CA 1
ATOM 1539 C C . SER B 1 105 ? -3.129 8.883 -3.9 1 94.94 105 SER B C 1
ATOM 1541 O O . SER B 1 105 ? -3.373 10.094 -3.994 1 94.94 105 SER B O 1
ATOM 1543 N N . MET B 1 106 ? -2.576 8.344 -2.854 1 93.25 106 MET B N 1
ATOM 1544 C CA . MET B 1 106 ? -2.189 9.164 -1.707 1 93.25 106 MET B CA 1
ATOM 1545 C C . MET B 1 106 ? -1.118 10.172 -2.1 1 93.25 106 MET B C 1
ATOM 1547 O O . MET B 1 106 ? -1.223 11.359 -1.766 1 93.25 106 MET B O 1
ATOM 1551 N N . VAL B 1 107 ? -0.123 9.727 -2.818 1 95.12 107 VAL B N 1
ATOM 1552 C CA . VAL B 1 107 ? 0.975 10.586 -3.24 1 95.12 107 VAL B CA 1
ATOM 1553 C C . VAL B 1 107 ? 0.44 11.695 -4.145 1 95.12 107 VAL B C 1
ATOM 1555 O O . VAL B 1 107 ? 0.745 12.875 -3.939 1 95.12 107 VAL B O 1
ATOM 1558 N N . ALA B 1 108 ? -0.377 11.32 -5.023 1 94.12 108 ALA B N 1
ATOM 1559 C CA . ALA B 1 108 ? -0.955 12.297 -5.945 1 94.12 108 ALA B CA 1
ATOM 1560 C C . ALA B 1 108 ? -1.776 13.336 -5.195 1 94.12 108 ALA B C 1
ATOM 1562 O O . ALA B 1 108 ? -1.664 14.539 -5.469 1 94.12 108 ALA B O 1
ATOM 1563 N N . SER B 1 109 ? -2.568 12.945 -4.316 1 90.88 109 SER B N 1
ATOM 1564 C CA . SER B 1 109 ? -3.436 13.844 -3.555 1 90.88 109 SER B CA 1
ATOM 1565 C C . SER B 1 109 ? -2.621 14.812 -2.705 1 90.88 109 SER B C 1
ATOM 1567 O O . SER B 1 109 ? -2.914 16 -2.668 1 90.88 109 SER B O 1
ATOM 1569 N N . LEU B 1 110 ? -1.671 14.25 -2.049 1 89.94 110 LEU B N 1
ATOM 1570 C CA . LEU B 1 110 ? -0.862 15.078 -1.155 1 89.94 110 LEU B CA 1
ATOM 1571 C C . LEU B 1 110 ? -0.013 16.062 -1.945 1 89.94 110 LEU B C 1
ATOM 1573 O O . LEU B 1 110 ? 0.209 17.188 -1.5 1 89.94 110 LEU B O 1
ATOM 1577 N N . GLN B 1 111 ? 0.441 15.656 -3.096 1 91.94 111 GLN B N 1
ATOM 1578 C CA . GLN B 1 111 ? 1.19 16.578 -3.947 1 91.94 111 GLN B CA 1
ATOM 1579 C C . GLN B 1 111 ? 0.292 17.688 -4.484 1 91.94 111 GLN B C 1
ATOM 1581 O O . GLN B 1 111 ? 0.7 18.844 -4.535 1 91.94 111 GLN B O 1
ATOM 1586 N N . ALA B 1 112 ? -0.884 17.281 -4.836 1 90.69 112 ALA B N 1
ATOM 1587 C CA . ALA B 1 112 ? -1.85 18.266 -5.32 1 90.69 112 ALA B CA 1
ATOM 1588 C C . ALA B 1 112 ? -2.186 19.297 -4.238 1 90.69 112 ALA B C 1
ATOM 1590 O O . ALA B 1 112 ? -2.438 20.453 -4.535 1 90.69 112 ALA B O 1
ATOM 1591 N N . ALA B 1 113 ? -2.123 18.891 -2.973 1 85.75 113 ALA B N 1
ATOM 1592 C CA . ALA B 1 113 ? -2.426 19.75 -1.834 1 85.75 113 ALA B CA 1
ATOM 1593 C C . ALA B 1 113 ? -1.185 20.516 -1.374 1 85.75 113 ALA B C 1
ATOM 1595 O O . ALA B 1 113 ? -1.258 21.328 -0.463 1 85.75 113 ALA B O 1
ATOM 1596 N N . GLY B 1 114 ? -0.019 20.234 -2.051 1 87.56 114 GLY B N 1
ATOM 1597 C CA . GLY B 1 114 ? 1.218 20.906 -1.678 1 87.56 114 GLY B CA 1
ATOM 1598 C C . GLY B 1 114 ? 1.812 20.375 -0.384 1 87.56 114 GLY B C 1
ATOM 1599 O O . GLY B 1 114 ? 2.607 21.062 0.261 1 87.56 114 GLY B O 1
ATOM 1600 N N . LEU B 1 115 ? 1.445 19.172 0.045 1 86.06 115 LEU B N 1
ATOM 1601 C CA . LEU B 1 115 ? 1.858 18.641 1.338 1 86.06 115 LEU B CA 1
ATOM 1602 C C . LEU B 1 115 ? 2.988 17.625 1.173 1 86.06 115 LEU B C 1
ATOM 1604 O O . LEU B 1 115 ? 3.578 17.172 2.16 1 86.06 115 LEU B O 1
ATOM 1608 N N . LEU B 1 116 ? 3.229 17.266 0.004 1 88.25 116 LEU B N 1
ATOM 1609 C CA . LEU B 1 116 ? 4.301 16.344 -0.341 1 88.25 116 LEU B CA 1
ATOM 1610 C C . LEU B 1 116 ? 5.105 16.859 -1.529 1 88.25 116 LEU B C 1
ATOM 1612 O O . LEU B 1 116 ? 4.539 17.156 -2.586 1 88.25 116 LEU B O 1
ATOM 1616 N N . ARG B 1 117 ? 6.375 17.094 -1.206 1 85.38 117 ARG B N 1
ATOM 1617 C CA . ARG B 1 117 ? 7.211 17.672 -2.246 1 85.38 117 ARG B CA 1
ATOM 1618 C C . ARG B 1 117 ? 8.18 16.641 -2.822 1 85.38 117 ARG B C 1
ATOM 1620 O O . ARG B 1 117 ? 8.594 15.719 -2.123 1 85.38 117 ARG B O 1
#

Organism: Chlorella sorokiniana (NCBI:txid3076)

Solvent-accessible surface area (backbone atoms only — not comparable to full-atom values): 14287 Å² total; per-residue (Å²): 132,83,79,72,80,76,80,73,79,77,76,77,80,81,78,80,77,77,79,72,75,74,72,78,75,74,72,72,67,59,65,44,95,38,41,54,64,67,58,61,56,67,46,29,11,82,85,77,70,40,66,27,80,53,28,21,31,39,61,81,17,46,62,30,27,44,70,58,52,53,49,53,40,49,54,31,46,77,70,75,38,74,46,50,36,91,86,79,63,45,74,40,90,45,89,62,71,37,54,32,51,61,58,28,51,49,45,52,51,33,37,74,70,69,75,47,123,133,86,78,73,81,77,82,74,80,79,77,78,82,78,80,80,78,78,77,75,77,74,72,78,77,72,72,73,70,60,66,43,95,39,42,53,64,68,58,60,56,67,47,29,11,80,86,78,69,40,65,26,80,52,28,20,32,40,60,82,17,45,63,29,27,43,70,58,51,52,48,52,40,48,52,29,46,76,70,74,39,75,46,49,36,90,86,77,62,47,74,38,90,45,89,60,71,38,53,33,50,62,58,27,52,48,45,52,51,33,37,73,69,68,76,47,122

Nearest PDB structures (foldseek):
  6yxe-assembly2_B-2  TM=8.707E-01  e=6.258E-03  Homo sapiens
  2ecw-assembly1_A  TM=7.886E-01  e=2.203E-02  Mus musculus
  8c6j-assembly1_CN  TM=8.060E-01  e=5.567E-02  Homo sapiens
  2ecv-assembly1_A  TM=7.311E-01  e=1.834E-01  Homo sapiens
  6l8n-assembly1_A  TM=8.049E-01  e=4.952E-01  Kluyveromyces lactis NRRL Y-1140

Foldseek 3Di:
DDDDPDDDPPPDPDPPPPPPPDPPPPPPVPQPPPDDPVVLQLQAAPQPSAGAQWWKAFQVRHIHRPVRQVVQQVVQVVVVHADADPVPRHHRPDGDIGTDPVSNVVSVVCVVVVNHD/DDDDPDDDPPPDPDDPDPPPPDPPDPPPVPQPPPDDPVVLQLQAAPQPSAGAQWWKAFQVRHIHRPVRQVVQQVVQVVVVHADADPVPRHHRPDGDIGTDPVSNVVSVVCVVVVNHD